Protein AF-C5S353-F1 (afdb_monomer_lite)

InterPro domains:
  IPR011009 Protein kinase-like domain superfamily [SSF56112] (107-180)

Organism: NCBI:txid637911

pLDDT: mean 94.41, std 3.21, range [73.94, 98.31]

Radius of gyration: 19.61 Å; chains: 1; bounding box: 46×43×56 Å

Secondary structure (DSSP, 8-state):
-EEEEEE-TTS-EEEEE-----EEHHHHHHH----HHHHHHHHHHHHHHHHHHHHTSPTT-HHHHHHHHHHHHIIIIIHHHHHHHHHHHHHT--TTSEEEETTEEEEEHHHHHHHHHHHHHHSPP-EEE--S---GGGEEEETTTTEEEE-----B-TT--B-SEEEHHHHHHHHHHHHTT-HHHHHTT--EEEEETTTEEEEE----HHHHHHHHHHHHS--BTTB-GGGGS--

Sequence (235 aa):
QLIQTGTTKQGNPFYETEYLPFLPLNEIFVHGKNPVGFWESILGLISVYLSESRKYIPKNNIELLKKIDIDSFDLYSSKTYERLENYAKQQGINLDIPVKYAGIQLPSLRQIAKECVEKALSLPIIPAVGHGDLCFSNIMYDSRSHGIKVIDPRGLTVNQELTIYGNQTYDLAKLCHSFIGLYDFIIADSFSLEKSENLGVKLIFNIDSRLAEIQQIFMSKQLLPEMNNMEILAP

Structure (mmCIF, N/CA/C/O backbone):
data_AF-C5S353-F1
#
_entry.id   AF-C5S353-F1
#
loop_
_atom_site.group_PDB
_atom_site.id
_atom_site.type_symbol
_atom_site.label_atom_id
_atom_site.label_alt_id
_atom_site.label_comp_id
_atom_site.label_asym_id
_atom_site.label_entity_id
_atom_site.label_seq_id
_atom_site.pdbx_PDB_ins_code
_atom_site.Cartn_x
_atom_site.Cartn_y
_atom_site.Cartn_z
_atom_site.occupancy
_atom_site.B_iso_or_equiv
_atom_site.auth_seq_id
_atom_site.auth_comp_id
_atom_site.auth_asym_id
_atom_site.auth_atom_id
_atom_site.pdbx_PDB_model_num
ATOM 1 N N . GLN A 1 1 ? -1.310 -1.718 -23.244 1.00 82.25 1 GLN A N 1
ATOM 2 C CA . GLN A 1 1 ? -0.301 -1.404 -24.272 1.00 82.25 1 GLN A CA 1
ATOM 3 C C . GLN A 1 1 ? -0.394 0.077 -24.579 1.00 82.25 1 GLN A C 1
ATOM 5 O O . GLN A 1 1 ? -1.510 0.574 -24.673 1.00 82.25 1 GLN A O 1
ATOM 10 N N . LEU A 1 2 ? 0.740 0.772 -24.687 1.00 89.38 2 LEU A N 1
ATOM 11 C CA . LEU A 1 2 ? 0.783 2.163 -25.139 1.00 89.38 2 LEU A CA 1
ATOM 12 C C . LEU A 1 2 ? 0.421 2.212 -26.630 1.00 89.38 2 LEU A C 1
ATOM 14 O O . LEU A 1 2 ? 1.051 1.517 -27.424 1.00 89.38 2 LEU A O 1
ATOM 18 N N . ILE A 1 3 ? -0.606 2.980 -26.982 1.00 94.75 3 ILE A N 1
ATOM 19 C CA . ILE A 1 3 ? -1.103 3.135 -28.355 1.00 94.75 3 ILE A CA 1
ATOM 20 C C . ILE A 1 3 ? -0.443 4.347 -29.003 1.00 94.75 3 ILE A C 1
ATOM 22 O O . ILE A 1 3 ? 0.144 4.231 -30.075 1.00 94.75 3 ILE A O 1
ATOM 26 N N . GLN A 1 4 ? -0.519 5.503 -28.342 1.00 95.75 4 GLN A N 1
ATOM 27 C CA . GLN A 1 4 ? 0.108 6.731 -28.819 1.00 95.75 4 GLN A CA 1
ATOM 28 C C . GLN A 1 4 ? 0.469 7.672 -27.674 1.00 95.75 4 GLN A C 1
ATOM 30 O O . GLN A 1 4 ? -0.058 7.566 -26.569 1.00 95.75 4 GLN A O 1
ATOM 35 N N . THR A 1 5 ? 1.383 8.595 -27.953 1.00 95.88 5 THR A N 1
ATOM 36 C CA . THR A 1 5 ? 1.751 9.718 -27.088 1.00 95.88 5 THR A CA 1
ATOM 37 C C . THR A 1 5 ? 1.933 10.962 -27.943 1.00 95.88 5 THR A C 1
ATOM 39 O O . THR A 1 5 ? 2.199 10.868 -29.143 1.00 95.88 5 THR A O 1
ATOM 42 N N . GLY A 1 6 ? 1.801 12.140 -27.345 1.00 96.19 6 GLY A N 1
ATOM 43 C CA . GLY A 1 6 ? 2.055 13.383 -28.059 1.00 96.19 6 GLY A CA 1
ATOM 44 C C . GLY A 1 6 ? 1.610 14.614 -27.293 1.00 96.19 6 GLY A C 1
ATOM 45 O O . GLY A 1 6 ? 1.504 14.604 -26.067 1.00 96.19 6 GLY A O 1
ATOM 46 N N . THR A 1 7 ? 1.325 15.671 -28.047 1.00 96.88 7 THR A N 1
ATOM 47 C CA . THR A 1 7 ? 0.865 16.956 -27.524 1.00 96.88 7 THR A CA 1
ATOM 48 C C . THR A 1 7 ? -0.429 17.357 -28.224 1.00 96.88 7 THR A C 1
ATOM 50 O O . THR A 1 7 ? -0.543 17.281 -29.447 1.00 96.88 7 THR A O 1
ATOM 53 N N . THR A 1 8 ? -1.427 17.776 -27.452 1.00 94.94 8 THR A N 1
ATOM 54 C CA . THR A 1 8 ? -2.693 18.301 -27.976 1.00 94.94 8 THR A CA 1
ATOM 55 C C . THR A 1 8 ? -2.476 19.621 -28.724 1.00 94.94 8 THR A C 1
ATOM 57 O O . THR A 1 8 ? -1.458 20.293 -28.559 1.00 94.94 8 THR A O 1
ATOM 60 N N . LYS A 1 9 ? -3.478 20.070 -29.494 1.00 93.50 9 LYS A N 1
ATOM 61 C CA . LYS A 1 9 ? -3.444 21.386 -30.170 1.00 93.50 9 LYS A CA 1
ATOM 62 C C . LYS A 1 9 ? -3.230 22.568 -29.210 1.00 93.50 9 LYS A C 1
ATOM 64 O O . LYS A 1 9 ? -2.813 23.631 -29.650 1.00 93.50 9 LYS A O 1
ATOM 69 N N . GLN A 1 10 ? -3.529 22.387 -27.924 1.00 94.62 10 GLN A N 1
ATOM 70 C CA . GLN A 1 10 ? -3.383 23.392 -26.866 1.00 94.62 10 GLN A CA 1
ATOM 71 C C . GLN A 1 10 ? -2.020 23.326 -26.157 1.00 94.62 10 GLN A C 1
ATOM 73 O O . GLN A 1 10 ? -1.795 24.082 -25.221 1.00 94.62 10 GLN A O 1
ATOM 78 N N . GLY A 1 11 ? -1.116 22.429 -26.567 1.00 95.31 11 GLY A N 1
ATOM 79 C CA . GLY A 1 11 ? 0.204 22.282 -25.948 1.00 95.31 11 GLY A CA 1
ATOM 80 C C . GLY A 1 11 ? 0.260 21.315 -24.759 1.00 95.31 11 GLY A C 1
ATOM 81 O O . GLY A 1 11 ? 1.339 21.109 -24.213 1.00 95.31 11 GLY A O 1
ATOM 82 N N . ASN A 1 12 ? -0.855 20.682 -24.371 1.00 96.19 12 ASN A N 1
ATOM 83 C CA . ASN A 1 12 ? -0.874 19.730 -23.251 1.00 96.19 12 ASN A CA 1
ATOM 84 C C . ASN A 1 12 ? -0.376 18.340 -23.683 1.00 96.19 12 ASN A C 1
ATOM 86 O O . ASN A 1 12 ? -0.837 17.866 -24.727 1.00 96.19 12 ASN A O 1
ATOM 90 N N . PRO A 1 13 ? 0.497 17.668 -22.910 1.00 95.69 13 PRO A N 1
ATOM 91 C CA . PRO A 1 13 ? 0.929 16.304 -23.205 1.00 95.69 13 PRO A CA 1
ATOM 92 C C . PRO A 1 13 ? -0.225 15.303 -23.041 1.00 95.69 13 PRO A C 1
ATOM 94 O O . PRO A 1 13 ? -1.103 15.494 -22.200 1.00 95.69 13 PRO A O 1
ATOM 97 N N . PHE A 1 14 ? -0.218 14.226 -23.827 1.00 95.38 14 PHE A N 1
ATOM 98 C CA . PHE A 1 14 ? -1.169 13.121 -23.702 1.00 95.38 14 PHE A CA 1
ATOM 99 C C . PHE A 1 14 ? -0.520 11.773 -24.024 1.00 95.38 14 PHE A C 1
ATOM 101 O O . PHE A 1 14 ? 0.509 11.691 -24.702 1.00 95.38 14 PHE A O 1
ATOM 108 N N . TYR A 1 15 ? -1.167 10.710 -23.562 1.00 94.50 15 TYR A N 1
ATOM 109 C CA . TYR A 1 15 ? -0.915 9.348 -23.998 1.00 94.50 15 TYR A CA 1
ATOM 110 C C . TYR A 1 15 ? -2.226 8.568 -24.059 1.00 94.50 15 TYR A C 1
ATOM 112 O O . TYR A 1 15 ? -3.203 8.926 -23.405 1.00 94.50 15 TYR A O 1
ATOM 120 N N . GLU A 1 16 ? -2.239 7.502 -24.844 1.00 94.81 16 GLU A N 1
ATOM 121 C CA . GLU A 1 16 ? -3.368 6.593 -24.983 1.00 94.81 16 GLU A CA 1
ATOM 122 C C . GLU A 1 16 ? -2.907 5.161 -24.792 1.00 94.81 16 GLU A C 1
ATOM 124 O O . GLU A 1 16 ? -1.818 4.768 -25.222 1.00 94.81 16 GLU A O 1
ATOM 129 N N . THR A 1 17 ? -3.757 4.366 -24.162 1.00 93.19 17 THR A N 1
ATOM 130 C CA . THR A 1 17 ? -3.503 2.959 -23.884 1.00 93.19 17 THR A CA 1
ATOM 131 C C . THR A 1 17 ? -4.665 2.101 -24.356 1.00 93.19 17 THR A C 1
ATOM 133 O O . THR A 1 17 ? -5.761 2.589 -24.628 1.00 93.19 17 THR A O 1
ATOM 136 N N . GLU A 1 18 ? -4.413 0.799 -24.478 1.00 92.62 18 GLU A N 1
ATOM 137 C CA . GLU A 1 18 ? -5.483 -0.178 -24.677 1.00 92.62 18 GLU A CA 1
ATOM 138 C C . GLU A 1 18 ? -6.570 -0.013 -23.603 1.00 92.62 18 GLU A C 1
ATOM 140 O O . GLU A 1 18 ? -6.273 0.157 -22.419 1.00 92.62 18 GLU A O 1
ATOM 145 N N . TYR A 1 19 ? -7.831 -0.110 -24.016 1.00 91.88 19 TYR A N 1
ATOM 146 C CA . TYR A 1 19 ? -8.933 -0.179 -23.072 1.00 91.88 19 TYR A CA 1
ATOM 147 C C . TYR A 1 19 ? -8.961 -1.559 -22.407 1.00 91.88 19 TYR A C 1
ATOM 149 O O . TYR A 1 19 ? -8.967 -2.586 -23.087 1.00 91.88 19 TYR A O 1
ATOM 157 N N . LEU A 1 20 ? -8.996 -1.575 -21.075 1.00 90.81 20 LEU A N 1
ATOM 158 C CA . LEU A 1 20 ? -9.062 -2.789 -20.267 1.00 90.81 20 LEU A CA 1
ATOM 159 C C . LEU A 1 20 ? -10.461 -2.916 -19.648 1.00 90.81 20 LEU A C 1
ATOM 161 O O . LEU A 1 20 ? -10.731 -2.257 -18.645 1.00 90.81 20 LEU A O 1
ATOM 165 N N . PRO A 1 21 ? -11.359 -3.761 -20.192 1.00 92.62 21 PRO A N 1
ATOM 166 C CA . PRO A 1 21 ? -12.697 -3.984 -19.636 1.00 92.62 21 PRO A CA 1
ATOM 167 C C . PRO A 1 21 ? -12.657 -4.934 -18.424 1.00 92.62 21 PRO A C 1
ATOM 169 O O . PRO A 1 21 ? -13.432 -5.887 -18.340 1.00 92.62 21 PRO A O 1
ATOM 172 N N . PHE A 1 22 ? -11.702 -4.733 -17.518 1.00 95.25 22 PHE A N 1
ATOM 173 C CA . PHE A 1 22 ? -11.491 -5.564 -16.334 1.00 95.25 22 PHE A CA 1
ATOM 174 C C . PHE A 1 22 ? -11.944 -4.813 -15.085 1.00 95.25 22 PHE A C 1
ATOM 176 O O . PHE A 1 22 ? -11.854 -3.589 -15.025 1.00 95.25 22 PHE A O 1
ATOM 183 N N . LEU A 1 23 ? -12.424 -5.543 -14.080 1.00 95.69 23 LEU A N 1
ATOM 184 C CA . LEU A 1 23 ? -12.768 -4.930 -12.802 1.00 95.69 23 LEU A CA 1
ATOM 185 C C . LEU A 1 23 ? -11.501 -4.771 -11.952 1.00 95.69 23 LEU A C 1
ATOM 187 O O . LEU A 1 23 ? -10.706 -5.717 -11.874 1.00 95.69 23 LEU A O 1
ATOM 191 N N . PRO A 1 24 ? -11.299 -3.607 -11.316 1.00 97.44 24 PRO A N 1
ATOM 192 C CA . PRO A 1 24 ? -10.244 -3.448 -10.333 1.00 97.44 24 PRO A CA 1
ATOM 193 C C . PRO A 1 24 ? -10.570 -4.242 -9.061 1.00 97.44 24 PRO A C 1
ATOM 195 O O . PRO A 1 24 ? -11.732 -4.533 -8.754 1.00 97.44 24 PRO A O 1
ATOM 198 N N . LEU A 1 25 ? -9.533 -4.635 -8.321 1.00 98.19 25 LEU A N 1
ATOM 199 C CA . LEU A 1 25 ? -9.683 -5.484 -7.143 1.00 98.19 25 LEU A CA 1
ATOM 200 C C . LEU A 1 25 ? -10.485 -4.802 -6.034 1.00 98.19 25 LEU A C 1
ATOM 202 O O . LEU A 1 25 ? -11.084 -5.516 -5.239 1.00 98.19 25 LEU A O 1
ATOM 206 N N . ASN A 1 26 ? -10.545 -3.467 -5.980 1.00 97.44 26 ASN A N 1
ATOM 207 C CA . ASN A 1 26 ? -11.283 -2.749 -4.935 1.00 97.44 26 ASN A CA 1
ATOM 208 C C . ASN A 1 26 ? -12.789 -3.000 -5.084 1.00 97.44 26 ASN A C 1
ATOM 210 O O . ASN A 1 26 ? -13.453 -3.336 -4.108 1.00 97.44 26 ASN A O 1
ATOM 214 N N . GLU A 1 27 ? -13.303 -2.962 -6.317 1.00 96.94 27 GLU A N 1
ATOM 215 C CA . GLU A 1 27 ? -14.704 -3.268 -6.626 1.00 96.94 27 GLU A CA 1
ATOM 216 C C . GLU A 1 27 ? -15.034 -4.727 -6.290 1.00 96.94 27 GLU A C 1
ATOM 218 O O . GLU A 1 27 ? -16.053 -5.030 -5.669 1.00 96.94 27 GLU A O 1
ATOM 223 N N . ILE A 1 28 ? -14.132 -5.647 -6.650 1.00 96.81 28 ILE A N 1
ATOM 224 C CA . ILE A 1 28 ? -14.283 -7.078 -6.354 1.00 96.81 28 ILE A CA 1
ATOM 225 C C . ILE A 1 28 ? -14.222 -7.325 -4.836 1.00 96.81 28 ILE A C 1
ATOM 227 O O . ILE A 1 28 ? -14.960 -8.163 -4.320 1.00 96.81 28 ILE A O 1
ATOM 231 N N . PHE A 1 29 ? -13.372 -6.608 -4.100 1.00 96.50 29 PHE A N 1
ATOM 232 C CA . PHE A 1 29 ? -13.198 -6.792 -2.660 1.00 96.50 29 PHE A CA 1
ATOM 233 C C . PHE A 1 29 ? -14.376 -6.262 -1.849 1.00 96.50 29 PHE A C 1
ATOM 235 O O . PHE A 1 29 ? -14.869 -6.969 -0.968 1.00 96.50 29 PHE A O 1
ATOM 242 N N . VAL A 1 30 ? -14.842 -5.052 -2.166 1.00 95.56 30 VAL A N 1
ATOM 243 C CA . VAL A 1 30 ? -15.912 -4.375 -1.423 1.00 95.56 30 VAL A CA 1
ATOM 244 C C . VAL A 1 30 ? -17.284 -4.942 -1.785 1.00 95.56 30 VAL A C 1
ATOM 246 O O . VAL A 1 30 ? -18.090 -5.230 -0.900 1.00 95.56 30 VAL A O 1
ATOM 249 N N . HIS A 1 31 ? -17.564 -5.127 -3.079 1.00 94.81 31 HIS A N 1
ATOM 250 C CA . HIS A 1 31 ? -18.904 -5.488 -3.558 1.00 94.81 31 HIS A CA 1
ATOM 251 C C . HIS A 1 31 ? -19.042 -6.965 -3.939 1.00 94.81 31 HIS A C 1
ATOM 253 O O . HIS A 1 31 ? -20.156 -7.488 -4.043 1.00 94.81 31 HIS A O 1
ATOM 259 N N . GLY A 1 32 ? -17.925 -7.664 -4.137 1.00 92.94 32 GLY A N 1
ATOM 260 C CA . GLY A 1 32 ? -17.918 -9.085 -4.448 1.00 92.94 32 GLY A CA 1
ATOM 261 C C . GLY A 1 32 ? -18.103 -9.978 -3.220 1.00 92.94 32 GLY A C 1
ATOM 262 O O . GLY A 1 32 ? -17.802 -9.633 -2.077 1.00 92.94 32 GLY A O 1
ATOM 263 N N . LYS A 1 33 ? -18.565 -11.204 -3.476 1.00 94.00 33 LYS A N 1
ATOM 264 C CA . LYS A 1 33 ? -18.649 -12.293 -2.485 1.00 94.00 33 LYS A CA 1
ATOM 265 C C . LYS A 1 33 ? -17.737 -13.460 -2.857 1.00 94.00 33 LYS A C 1
ATOM 267 O O . LYS A 1 33 ? -18.044 -14.618 -2.587 1.00 94.00 33 LYS A O 1
ATOM 272 N N . ASN A 1 34 ? -16.626 -13.150 -3.529 1.00 95.94 34 ASN A N 1
ATOM 273 C CA . ASN A 1 34 ? -15.677 -14.143 -4.014 1.00 95.94 34 ASN A CA 1
ATOM 274 C C . ASN A 1 34 ? -15.111 -14.963 -2.842 1.00 95.94 34 ASN A C 1
ATOM 276 O O . ASN A 1 34 ? -14.755 -14.368 -1.817 1.00 95.94 34 ASN A O 1
ATOM 280 N N . PRO A 1 35 ? -15.030 -16.301 -2.982 1.00 96.75 35 PRO A N 1
ATOM 281 C CA . PRO A 1 35 ? -14.599 -17.193 -1.912 1.00 96.75 35 PRO A CA 1
ATOM 282 C C . PRO A 1 35 ? -13.128 -16.976 -1.558 1.00 96.75 35 PRO A C 1
ATOM 284 O O . PRO A 1 35 ? -12.356 -16.427 -2.338 1.00 96.75 35 PRO A O 1
ATOM 287 N N . VAL A 1 36 ? -12.716 -17.477 -0.400 1.00 97.31 36 VAL A N 1
ATOM 288 C CA . VAL A 1 36 ? -11.339 -17.353 0.094 1.00 97.31 36 VAL A CA 1
ATOM 289 C C . VAL A 1 36 ? -10.305 -17.875 -0.920 1.00 97.31 36 VAL A C 1
ATOM 291 O O . VAL A 1 36 ? -9.334 -17.183 -1.214 1.00 97.31 36 VAL A O 1
ATOM 294 N N . GLY A 1 37 ? -10.568 -19.015 -1.572 1.00 97.44 37 GLY A N 1
ATOM 295 C CA . GLY A 1 37 ? -9.676 -19.575 -2.601 1.00 97.44 37 GLY A CA 1
ATOM 296 C C . GLY A 1 37 ? -9.493 -18.697 -3.852 1.00 97.44 37 GLY A C 1
ATOM 297 O O . GLY A 1 37 ? -8.463 -18.767 -4.526 1.00 97.44 37 GLY A O 1
ATOM 298 N N . PHE A 1 38 ? -10.450 -17.808 -4.153 1.00 97.50 38 PHE A N 1
ATOM 299 C CA . PHE A 1 38 ? -10.248 -16.788 -5.188 1.00 97.50 38 PHE A CA 1
ATOM 300 C C . PHE A 1 38 ? -9.145 -15.814 -4.765 1.00 97.50 38 PHE A C 1
ATOM 302 O O . PHE A 1 38 ? -8.235 -15.538 -5.542 1.00 97.50 38 PHE A O 1
ATOM 309 N N . TRP A 1 39 ? -9.180 -15.344 -3.518 1.00 97.81 39 TRP A N 1
ATOM 310 C CA . TRP A 1 39 ? -8.182 -14.417 -2.987 1.00 97.81 39 TRP A CA 1
ATOM 311 C C . TRP A 1 39 ? -6.815 -15.069 -2.797 1.00 97.81 39 TRP A C 1
ATOM 313 O O . TRP A 1 39 ? -5.807 -14.416 -3.043 1.00 97.81 39 TRP A O 1
ATOM 323 N N . GLU A 1 40 ? -6.753 -16.363 -2.478 1.00 97.31 40 GLU A N 1
ATOM 324 C CA . GLU A 1 40 ? -5.495 -17.120 -2.531 1.00 97.31 40 GLU A CA 1
ATOM 325 C C . GLU A 1 40 ? -4.862 -17.086 -3.925 1.00 97.31 40 GLU A C 1
ATOM 327 O O . GLU A 1 40 ? -3.651 -16.896 -4.055 1.00 97.31 40 GLU A O 1
ATOM 332 N N . SER A 1 41 ? -5.686 -17.216 -4.967 1.00 97.50 41 SER A N 1
ATOM 333 C CA . SER A 1 41 ? -5.225 -17.146 -6.354 1.00 97.50 41 SER A CA 1
ATOM 334 C C . SER A 1 41 ? -4.740 -15.735 -6.711 1.00 97.50 41 SER A C 1
ATOM 336 O O . SER A 1 41 ? -3.659 -15.582 -7.277 1.00 97.50 41 SER A O 1
ATOM 338 N N . ILE A 1 42 ? -5.479 -14.693 -6.306 1.00 98.25 42 ILE A N 1
ATOM 339 C CA . ILE A 1 42 ? -5.061 -13.289 -6.470 1.00 98.25 42 ILE A CA 1
ATOM 340 C C . ILE A 1 42 ? -3.729 -13.016 -5.762 1.00 98.25 42 ILE A C 1
ATOM 342 O O . ILE A 1 42 ? -2.835 -12.409 -6.350 1.00 98.25 42 ILE A O 1
ATOM 346 N N . LEU A 1 43 ? -3.550 -13.507 -4.534 1.00 97.69 43 LEU A N 1
ATOM 347 C CA . LEU A 1 43 ? -2.285 -13.393 -3.805 1.00 97.69 43 LEU A CA 1
ATOM 348 C C . LEU A 1 43 ? -1.139 -14.112 -4.519 1.00 97.69 43 LEU A C 1
ATOM 350 O O . LEU A 1 43 ? -0.017 -13.608 -4.518 1.00 97.69 43 LEU A O 1
ATOM 354 N N . GLY A 1 44 ? -1.412 -15.247 -5.167 1.00 97.56 44 GLY A N 1
ATOM 355 C CA . GLY A 1 44 ? -0.456 -15.921 -6.043 1.00 97.56 44 GLY A CA 1
ATOM 356 C C . GLY A 1 44 ? -0.012 -15.034 -7.209 1.00 97.56 44 GLY A C 1
ATOM 357 O O . GLY A 1 44 ? 1.186 -14.876 -7.436 1.00 97.56 44 GLY A O 1
ATOM 358 N N . LEU A 1 45 ? -0.957 -14.389 -7.898 1.00 98.31 45 LEU A N 1
ATOM 359 C CA . LEU A 1 45 ? -0.661 -13.466 -9.002 1.00 98.31 45 LEU A CA 1
ATOM 360 C C . LEU A 1 45 ? 0.135 -12.237 -8.531 1.00 98.31 45 LEU A C 1
ATOM 362 O O . LEU A 1 45 ? 1.110 -11.850 -9.175 1.00 98.31 45 LEU A O 1
ATOM 366 N N . ILE A 1 46 ? -0.226 -11.666 -7.379 1.00 98.25 46 ILE A N 1
ATOM 367 C CA . ILE A 1 46 ? 0.511 -10.558 -6.753 1.00 98.25 46 ILE A CA 1
ATOM 368 C C . ILE A 1 46 ? 1.930 -10.999 -6.367 1.00 98.25 46 ILE A C 1
ATOM 370 O O . ILE A 1 46 ? 2.889 -10.275 -6.620 1.00 98.25 46 ILE A O 1
ATOM 374 N N . SER A 1 47 ? 2.093 -12.197 -5.798 1.00 97.31 47 SER A N 1
ATOM 375 C CA . SER A 1 47 ? 3.406 -12.751 -5.445 1.00 97.31 47 SER A CA 1
ATOM 376 C C . SER A 1 47 ? 4.307 -12.903 -6.674 1.00 97.31 47 SER A C 1
ATOM 378 O O . SER A 1 47 ? 5.476 -12.509 -6.633 1.00 97.31 47 SER A O 1
ATOM 380 N N . VAL A 1 48 ? 3.756 -13.400 -7.788 1.00 97.31 48 VA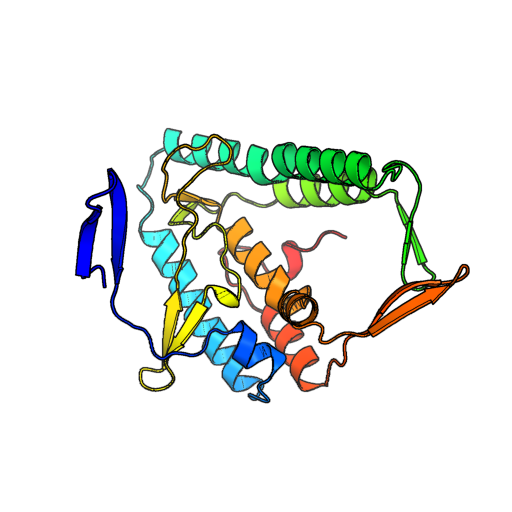L A N 1
ATOM 381 C CA . VAL A 1 48 ? 4.473 -13.484 -9.068 1.00 97.31 48 VAL A CA 1
ATOM 382 C C . VAL A 1 48 ? 4.880 -12.092 -9.546 1.00 97.31 48 VAL A C 1
ATOM 384 O O . VAL A 1 48 ? 6.058 -11.891 -9.823 1.00 97.31 48 VAL A O 1
ATOM 387 N N . TYR A 1 49 ? 3.961 -11.119 -9.564 1.00 97.81 49 TYR A N 1
ATOM 388 C CA . TYR A 1 49 ? 4.269 -9.733 -9.938 1.00 97.81 49 TYR A CA 1
ATOM 389 C C . TYR A 1 49 ? 5.424 -9.156 -9.105 1.00 97.81 49 TYR A C 1
ATOM 391 O O . TYR A 1 49 ? 6.417 -8.692 -9.663 1.00 97.81 49 TYR A O 1
ATOM 399 N N . LEU A 1 50 ? 5.347 -9.259 -7.774 1.00 97.38 50 LEU A N 1
ATOM 400 C CA . LEU A 1 50 ? 6.390 -8.754 -6.880 1.00 97.38 50 LEU A CA 1
ATOM 401 C C . LEU A 1 50 ? 7.737 -9.455 -7.125 1.00 97.38 50 LEU A C 1
ATOM 403 O O . LEU A 1 50 ? 8.787 -8.810 -7.099 1.00 97.38 50 LEU A O 1
ATOM 407 N N . SER A 1 51 ? 7.722 -10.763 -7.386 1.00 96.62 51 SER A N 1
ATOM 408 C CA . SER A 1 51 ? 8.926 -11.538 -7.687 1.00 96.62 51 SER A CA 1
ATOM 409 C C . SER A 1 51 ? 9.561 -11.152 -9.020 1.00 96.62 51 SER A C 1
ATOM 411 O O . SER A 1 51 ? 10.773 -10.937 -9.070 1.00 96.62 51 SER A O 1
ATOM 413 N N . GLU A 1 52 ? 8.765 -10.993 -10.080 1.00 96.88 52 GLU A N 1
ATOM 414 C CA . GLU A 1 52 ? 9.254 -10.514 -11.374 1.00 96.88 52 GLU A CA 1
ATOM 415 C C . GLU A 1 52 ? 9.836 -9.100 -11.260 1.00 96.88 52 GLU A C 1
ATOM 417 O O . GLU A 1 52 ? 10.954 -8.873 -11.717 1.00 96.88 52 GLU A O 1
ATOM 422 N N . SER A 1 53 ? 9.171 -8.174 -10.559 1.00 96.12 53 SER A N 1
ATOM 423 C CA . SER A 1 53 ? 9.666 -6.802 -10.362 1.00 96.12 53 SER A CA 1
ATOM 424 C C . SER A 1 53 ? 11.051 -6.727 -9.710 1.00 96.12 53 SER A C 1
ATOM 426 O O . SER A 1 53 ? 11.837 -5.831 -10.028 1.00 96.12 53 SER A O 1
ATOM 428 N N . ARG A 1 54 ? 11.394 -7.672 -8.825 1.00 95.31 54 ARG A N 1
ATOM 429 C CA . ARG A 1 54 ? 12.728 -7.743 -8.198 1.00 95.31 54 ARG A CA 1
ATOM 430 C C . ARG A 1 54 ? 13.820 -8.197 -9.169 1.00 95.31 54 ARG A C 1
ATOM 432 O O . ARG A 1 54 ? 14.975 -7.811 -9.010 1.00 95.31 54 ARG A O 1
ATOM 439 N N . LYS A 1 55 ? 13.486 -8.998 -10.187 1.00 94.88 55 LYS A N 1
ATOM 440 C CA . LYS A 1 55 ? 14.469 -9.522 -11.156 1.00 94.88 55 LYS A CA 1
ATOM 441 C C . LYS A 1 55 ? 15.054 -8.437 -12.059 1.00 94.88 55 LYS A C 1
ATOM 443 O O . LYS A 1 55 ? 16.166 -8.606 -12.553 1.00 94.88 55 LYS A O 1
ATOM 448 N N . TYR A 1 56 ? 14.328 -7.339 -12.258 1.00 92.19 56 TYR A N 1
ATOM 449 C CA . TYR A 1 56 ? 14.703 -6.252 -13.166 1.00 92.19 56 TYR A CA 1
ATOM 450 C C . TYR A 1 56 ? 15.465 -5.104 -12.484 1.00 92.19 56 TYR A C 1
ATOM 452 O O . TYR A 1 56 ? 15.526 -3.997 -13.013 1.00 92.19 56 TYR A O 1
ATOM 460 N N . ILE A 1 57 ? 16.091 -5.365 -11.334 1.00 91.56 57 ILE A N 1
ATOM 461 C CA . ILE A 1 57 ? 17.020 -4.430 -10.689 1.00 91.56 57 ILE A CA 1
ATOM 462 C C . ILE A 1 57 ? 18.444 -4.612 -11.243 1.00 91.56 57 ILE A C 1
ATOM 464 O O . ILE A 1 57 ? 18.936 -5.745 -11.309 1.00 91.56 57 ILE A O 1
ATOM 468 N N . PRO A 1 58 ? 19.157 -3.521 -11.591 1.00 87.81 58 PRO A N 1
ATOM 469 C CA . PRO A 1 58 ? 20.572 -3.584 -11.937 1.00 87.81 58 PRO A CA 1
ATOM 470 C C . PRO A 1 58 ? 21.403 -4.198 -10.803 1.00 87.81 58 PRO A C 1
ATOM 472 O O . PRO A 1 58 ? 21.469 -3.662 -9.695 1.00 87.81 58 PRO A O 1
ATOM 475 N N . LYS A 1 59 ? 22.072 -5.322 -11.081 1.00 81.06 59 LYS A N 1
ATOM 476 C CA . LYS A 1 59 ? 22.955 -5.979 -10.107 1.00 81.06 59 LYS A CA 1
ATOM 477 C C . LYS A 1 59 ? 24.150 -5.078 -9.775 1.00 81.06 59 LYS A C 1
ATOM 479 O O . LYS A 1 59 ? 24.720 -4.455 -10.666 1.00 81.06 59 LYS A O 1
ATOM 484 N N . ASN A 1 60 ? 24.560 -5.069 -8.506 1.00 83.31 60 ASN A N 1
ATOM 485 C CA . ASN A 1 60 ? 25.759 -4.383 -8.001 1.00 83.31 60 ASN A CA 1
ATOM 486 C C . ASN A 1 60 ? 25.791 -2.852 -8.195 1.00 83.31 60 ASN A C 1
ATOM 488 O O . ASN A 1 60 ? 26.864 -2.251 -8.138 1.00 83.31 60 ASN A O 1
ATOM 492 N N . ASN A 1 61 ? 24.642 -2.198 -8.384 1.00 91.06 61 ASN A N 1
ATOM 493 C CA . ASN A 1 61 ? 24.577 -0.738 -8.447 1.00 91.06 61 ASN A CA 1
ATOM 494 C C . ASN A 1 61 ? 24.418 -0.134 -7.040 1.00 91.06 61 ASN A C 1
ATOM 496 O O . ASN A 1 61 ? 23.310 0.122 -6.576 1.00 91.06 61 ASN A O 1
ATOM 500 N N . ILE A 1 62 ? 25.543 0.081 -6.354 1.00 91.56 62 ILE A N 1
ATOM 501 C CA . ILE A 1 62 ? 25.577 0.598 -4.974 1.00 91.56 62 ILE A CA 1
ATOM 502 C C . ILE A 1 62 ? 24.940 1.992 -4.868 1.00 91.56 62 ILE A C 1
ATOM 504 O O . ILE A 1 62 ? 24.284 2.291 -3.872 1.00 91.56 62 ILE A O 1
ATOM 508 N N . GLU A 1 63 ? 25.121 2.846 -5.875 1.00 93.81 63 GLU A N 1
ATOM 509 C CA . GLU A 1 63 ? 24.555 4.198 -5.886 1.00 93.81 63 GLU A CA 1
ATOM 510 C C . GLU A 1 63 ? 23.026 4.164 -5.956 1.00 93.81 63 GLU A C 1
ATOM 512 O O . GLU A 1 63 ? 22.361 4.839 -5.173 1.00 93.81 63 GLU A O 1
ATOM 517 N N . LEU A 1 64 ? 22.466 3.302 -6.812 1.00 92.94 64 LEU A N 1
ATOM 518 C CA . LEU A 1 64 ? 21.022 3.086 -6.890 1.00 92.94 64 LEU A CA 1
ATOM 519 C C . LEU A 1 64 ? 20.450 2.587 -5.558 1.00 92.94 64 LEU A C 1
ATOM 521 O O . LEU A 1 64 ? 19.410 3.072 -5.125 1.00 92.94 64 LEU A O 1
ATOM 525 N N . LEU A 1 65 ? 21.125 1.645 -4.895 1.00 93.12 65 LEU A N 1
ATOM 526 C CA . LEU A 1 65 ? 20.674 1.124 -3.601 1.00 93.12 65 LEU A CA 1
ATOM 527 C C . LEU A 1 65 ? 20.637 2.215 -2.527 1.00 93.12 65 LEU A C 1
ATOM 529 O O . LEU A 1 65 ? 19.649 2.325 -1.807 1.00 93.12 65 LEU A O 1
ATOM 533 N N . LYS A 1 66 ? 21.676 3.058 -2.462 1.00 94.25 66 LYS A N 1
ATOM 534 C CA . LYS A 1 66 ? 21.701 4.222 -1.563 1.00 94.25 66 LYS A CA 1
ATOM 535 C C . LYS A 1 66 ? 20.586 5.210 -1.887 1.00 94.25 66 LYS A C 1
ATOM 537 O O . LYS A 1 66 ? 19.973 5.753 -0.978 1.00 94.25 66 LYS A O 1
ATOM 542 N N . LYS A 1 67 ? 20.314 5.434 -3.173 1.00 94.56 67 LYS A N 1
ATOM 543 C CA . LYS A 1 67 ? 19.233 6.318 -3.606 1.00 94.56 67 LYS A CA 1
ATOM 544 C C . LYS A 1 67 ? 17.861 5.793 -3.178 1.00 94.56 67 LYS A C 1
ATOM 546 O O . LYS A 1 67 ? 17.095 6.549 -2.600 1.00 94.56 67 LYS A O 1
ATOM 551 N N . ILE A 1 68 ? 17.589 4.500 -3.373 1.00 94.81 68 ILE A N 1
ATOM 552 C CA . ILE A 1 68 ? 16.341 3.859 -2.922 1.00 94.81 68 ILE A CA 1
ATOM 553 C C . ILE A 1 68 ? 16.167 3.990 -1.405 1.00 94.81 68 ILE A C 1
ATOM 555 O O . ILE A 1 68 ? 15.053 4.221 -0.942 1.00 94.81 68 ILE A O 1
ATOM 559 N N . ASP A 1 69 ? 17.245 3.838 -0.637 1.00 94.44 69 ASP A N 1
ATOM 560 C CA . ASP A 1 69 ? 17.224 3.989 0.821 1.00 94.44 69 ASP A CA 1
ATOM 561 C C . ASP A 1 69 ? 16.861 5.427 1.240 1.00 94.44 69 ASP A C 1
ATOM 563 O O . ASP A 1 69 ? 15.913 5.634 1.998 1.00 94.44 69 ASP A O 1
ATOM 567 N N . ILE A 1 70 ? 17.519 6.431 0.648 1.00 94.75 70 ILE A N 1
ATOM 568 C CA . ILE A 1 70 ? 17.215 7.857 0.872 1.00 94.75 70 ILE A CA 1
ATOM 569 C C . ILE A 1 70 ? 15.768 8.185 0.471 1.00 94.75 70 ILE A C 1
ATOM 571 O O . ILE A 1 70 ? 15.027 8.777 1.254 1.00 94.75 70 ILE A O 1
ATOM 575 N N . ASP A 1 71 ? 15.338 7.750 -0.716 1.00 94.62 71 ASP A N 1
ATOM 576 C CA . ASP A 1 71 ? 13.975 7.970 -1.209 1.00 94.62 71 ASP A CA 1
ATOM 577 C C . ASP A 1 71 ? 12.929 7.303 -0.298 1.00 94.62 71 ASP A C 1
ATOM 579 O O . ASP A 1 71 ? 11.841 7.850 -0.088 1.00 94.62 71 ASP A O 1
ATOM 583 N N . SER A 1 72 ? 13.251 6.133 0.268 1.00 94.31 72 SER A N 1
ATOM 584 C CA . SER A 1 72 ? 12.401 5.440 1.245 1.00 94.31 72 SER A CA 1
ATOM 585 C C . SER A 1 72 ? 12.304 6.232 2.543 1.00 94.31 72 SER A C 1
ATOM 587 O O . SER A 1 72 ? 11.202 6.418 3.058 1.00 94.31 72 SER A O 1
ATOM 589 N N . PHE A 1 73 ? 13.426 6.754 3.046 1.00 95.38 73 PHE A N 1
ATOM 590 C CA . PHE A 1 73 ? 13.438 7.602 4.233 1.00 95.38 73 PHE A CA 1
ATOM 591 C C . PHE A 1 73 ? 12.556 8.842 4.054 1.00 95.38 73 PHE A C 1
ATOM 593 O O . PHE A 1 73 ? 11.690 9.108 4.892 1.00 95.38 73 PHE A O 1
ATOM 600 N N . ASP A 1 74 ? 12.714 9.561 2.942 1.00 94.06 74 ASP A N 1
ATOM 601 C CA . ASP A 1 74 ? 11.917 10.755 2.650 1.00 94.06 74 ASP A CA 1
ATOM 602 C C . ASP A 1 74 ? 10.426 10.435 2.513 1.00 94.06 74 ASP A C 1
ATOM 604 O O . ASP A 1 74 ? 9.562 11.192 2.971 1.00 94.06 74 ASP A O 1
ATOM 608 N N . LEU A 1 75 ? 10.103 9.293 1.903 1.00 93.56 75 LEU A N 1
ATOM 609 C CA . LEU A 1 75 ? 8.727 8.849 1.730 1.00 93.56 75 LEU A CA 1
ATOM 610 C C . LEU A 1 75 ? 8.070 8.457 3.054 1.00 93.56 75 LEU A C 1
ATOM 612 O O . LEU A 1 75 ? 6.901 8.790 3.261 1.00 93.56 75 LEU A O 1
ATOM 616 N N . TYR A 1 76 ? 8.787 7.737 3.917 1.00 94.62 76 TYR A N 1
ATOM 617 C CA . TYR A 1 76 ? 8.237 7.211 5.165 1.00 94.62 76 TYR A CA 1
ATOM 618 C C . TYR A 1 76 ? 8.195 8.290 6.240 1.00 94.62 76 TYR A C 1
ATOM 620 O O . TYR A 1 76 ? 7.176 8.431 6.905 1.00 94.62 76 TYR A O 1
ATOM 628 N N . SER A 1 77 ? 9.262 9.076 6.377 1.00 95.44 77 SER A N 1
ATOM 629 C CA . SER A 1 77 ? 9.433 10.056 7.448 1.00 95.44 77 SER A CA 1
ATOM 630 C C . SER A 1 77 ? 9.014 11.458 7.007 1.00 95.44 77 SER A C 1
ATOM 632 O O . SER A 1 77 ? 7.942 11.934 7.396 1.00 95.44 77 SER A O 1
ATOM 634 N N . SER A 1 78 ? 9.822 12.104 6.157 1.00 94.00 78 SER A N 1
ATOM 635 C CA . SER A 1 78 ? 9.682 13.520 5.787 1.00 94.00 78 SER A CA 1
ATOM 636 C C . SER A 1 78 ? 8.264 13.840 5.301 1.00 94.00 78 SER A C 1
ATOM 638 O O . SER A 1 78 ? 7.591 14.722 5.841 1.00 94.00 78 SER A O 1
ATOM 640 N N . LYS A 1 79 ? 7.757 13.046 4.350 1.00 94.19 79 LYS A N 1
ATOM 641 C CA . LYS A 1 79 ? 6.425 13.238 3.762 1.00 94.19 79 LYS A CA 1
ATOM 642 C C . LYS A 1 79 ? 5.280 12.956 4.738 1.00 94.19 79 LYS A C 1
ATOM 644 O O . LYS A 1 79 ? 4.224 13.583 4.638 1.00 94.19 79 LYS A O 1
ATOM 649 N N . THR A 1 80 ? 5.450 12.011 5.661 1.00 95.38 80 THR A N 1
ATOM 650 C CA . THR A 1 80 ? 4.424 11.684 6.664 1.00 95.38 80 THR A CA 1
ATOM 651 C C . THR A 1 80 ? 4.241 12.838 7.638 1.00 95.38 80 THR A C 1
ATOM 653 O O . THR A 1 80 ? 3.110 13.284 7.839 1.00 95.38 80 THR A O 1
ATOM 656 N N . TYR A 1 81 ? 5.335 13.376 8.182 1.00 96.44 81 TYR A N 1
ATOM 657 C CA . TYR A 1 81 ? 5.261 14.516 9.095 1.00 96.44 81 TYR A CA 1
ATOM 658 C C . TYR A 1 81 ? 4.744 15.773 8.400 1.00 96.44 81 TYR A C 1
ATOM 660 O O . TYR A 1 81 ? 3.878 16.447 8.949 1.00 96.44 81 TYR A O 1
ATOM 668 N N . GLU A 1 82 ? 5.188 16.051 7.172 1.00 96.06 82 GLU A N 1
ATOM 669 C CA . GLU A 1 82 ? 4.672 17.176 6.386 1.00 96.06 82 GLU A CA 1
ATOM 670 C C . GLU A 1 82 ? 3.144 17.093 6.213 1.00 96.06 82 GLU A C 1
ATOM 672 O O . GLU A 1 82 ? 2.422 18.053 6.487 1.00 96.06 82 GLU A O 1
ATOM 677 N N . ARG A 1 83 ? 2.627 15.924 5.808 1.00 95.50 83 ARG A N 1
ATOM 678 C CA . ARG A 1 83 ? 1.183 15.696 5.634 1.00 95.50 83 ARG A CA 1
ATOM 679 C C . ARG A 1 83 ? 0.414 15.842 6.938 1.00 95.50 83 ARG A C 1
ATOM 681 O O . ARG A 1 83 ? -0.656 16.448 6.938 1.00 95.50 83 ARG A O 1
ATOM 688 N N . LEU A 1 84 ? 0.949 15.297 8.027 1.00 95.94 84 LEU A N 1
ATOM 689 C CA . LEU A 1 84 ? 0.309 15.352 9.334 1.00 95.94 84 LEU A CA 1
ATOM 690 C C . LEU A 1 84 ? 0.232 16.792 9.860 1.00 95.94 84 LEU A C 1
ATOM 692 O O . LEU A 1 84 ? -0.828 17.217 10.313 1.00 95.94 84 LEU A O 1
ATOM 696 N N . GLU A 1 85 ? 1.313 17.565 9.731 1.00 96.62 85 GLU A N 1
ATOM 697 C CA . GLU A 1 85 ? 1.356 18.985 10.105 1.00 96.62 85 GLU A CA 1
ATOM 698 C C . GLU A 1 85 ? 0.414 19.836 9.246 1.00 96.62 85 GLU A C 1
ATOM 700 O O . GLU A 1 85 ? -0.306 20.695 9.758 1.00 96.62 85 GLU A O 1
ATOM 705 N N . ASN A 1 86 ? 0.370 19.585 7.936 1.00 96.94 86 ASN A N 1
ATOM 706 C CA . ASN A 1 86 ? -0.547 20.282 7.037 1.00 96.94 86 ASN A CA 1
ATOM 707 C C . ASN A 1 86 ? -2.009 19.989 7.393 1.00 96.94 86 ASN A C 1
ATOM 709 O O . ASN A 1 86 ? -2.817 20.915 7.478 1.00 96.94 86 ASN A O 1
ATOM 713 N N . TYR A 1 87 ? -2.342 18.725 7.663 1.00 95.62 87 TYR A N 1
ATOM 714 C CA . TYR A 1 87 ? -3.678 18.330 8.104 1.00 95.62 87 TYR A CA 1
ATOM 715 C C . TYR A 1 87 ? -4.051 18.973 9.447 1.00 95.62 87 TYR A C 1
ATOM 717 O O . TYR A 1 87 ? -5.135 19.543 9.581 1.00 95.62 87 TYR A O 1
ATOM 725 N N . ALA A 1 88 ? -3.138 18.957 10.423 1.00 96.25 88 ALA A N 1
ATOM 726 C CA . ALA A 1 88 ? -3.339 19.574 11.731 1.00 96.25 88 ALA A CA 1
ATOM 727 C C . ALA A 1 88 ? -3.645 21.071 11.628 1.00 96.25 88 ALA A C 1
ATOM 729 O O . ALA A 1 88 ? -4.600 21.549 12.238 1.00 96.25 88 ALA A O 1
ATOM 730 N N . LYS A 1 89 ? -2.885 21.799 10.799 1.00 96.38 89 LYS A N 1
ATOM 731 C CA . LYS A 1 89 ? -3.110 23.227 10.533 1.00 96.38 89 LYS A CA 1
ATOM 732 C C . LYS A 1 89 ? -4.459 23.488 9.869 1.00 96.38 89 LYS A C 1
ATOM 734 O O . LYS A 1 89 ? -5.146 24.424 10.259 1.00 96.38 89 LYS A O 1
ATOM 739 N N . GLN A 1 90 ? -4.845 22.669 8.888 1.00 96.81 90 GLN A N 1
ATOM 740 C CA . GLN A 1 90 ? -6.119 22.820 8.175 1.00 96.81 90 GLN A CA 1
ATOM 741 C C . GLN A 1 90 ? -7.333 22.558 9.072 1.00 96.81 90 GLN A C 1
ATOM 743 O O . GLN A 1 90 ? -8.339 23.247 8.947 1.00 96.81 90 GLN A O 1
ATOM 748 N N . GLN A 1 91 ? -7.241 21.572 9.966 1.00 95.44 91 GLN A N 1
ATOM 749 C CA . GLN A 1 91 ? -8.348 21.164 10.836 1.00 95.44 91 GLN A CA 1
ATOM 750 C C . GLN A 1 91 ? -8.313 21.816 12.227 1.00 95.44 91 GLN A C 1
ATOM 752 O O . GLN A 1 91 ? -9.233 21.618 13.017 1.00 95.44 91 GLN A O 1
ATOM 757 N N . GLY A 1 92 ? -7.257 22.568 12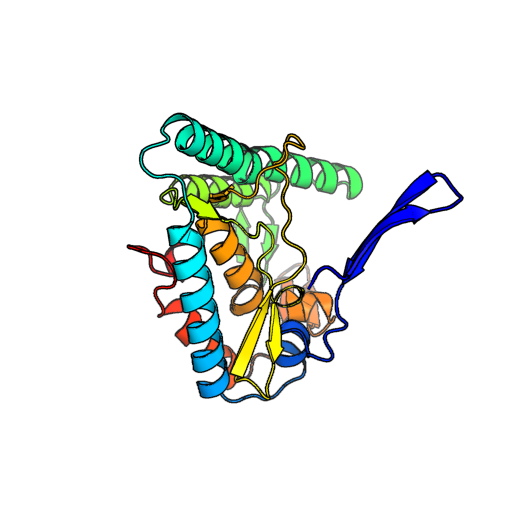.557 1.00 94.25 92 GLY A N 1
ATOM 758 C CA . GLY A 1 92 ? -7.064 23.151 13.888 1.00 94.25 92 GLY A CA 1
ATOM 759 C C . GLY A 1 92 ? -6.858 22.105 14.992 1.00 94.25 92 GLY A C 1
ATOM 760 O O . GLY A 1 92 ? -7.278 22.318 16.127 1.00 94.25 92 GLY A O 1
ATOM 761 N N . ILE A 1 93 ? -6.249 20.961 14.667 1.00 93.19 93 ILE A N 1
ATOM 762 C CA . ILE A 1 93 ? -6.031 19.848 15.604 1.00 93.19 93 ILE A CA 1
ATOM 763 C C . ILE A 1 93 ? -4.644 19.969 16.239 1.00 93.19 93 ILE A C 1
ATOM 765 O O . ILE A 1 93 ? -3.660 20.236 15.556 1.00 93.19 93 ILE A O 1
ATOM 769 N N . ASN A 1 94 ? -4.547 19.711 17.544 1.00 95.00 94 ASN A N 1
ATOM 770 C CA . ASN A 1 94 ? -3.263 19.580 18.227 1.00 95.00 94 ASN A CA 1
ATOM 771 C C . ASN A 1 94 ? -2.775 18.121 18.168 1.00 95.00 94 ASN A C 1
ATOM 773 O O . ASN A 1 94 ? -3.402 17.226 18.734 1.00 95.00 94 ASN A O 1
ATOM 777 N N . LEU A 1 95 ? -1.648 17.899 17.488 1.00 95.81 95 LEU A N 1
ATOM 778 C CA . LEU A 1 95 ? -1.059 16.576 17.250 1.00 95.81 95 LEU A CA 1
ATO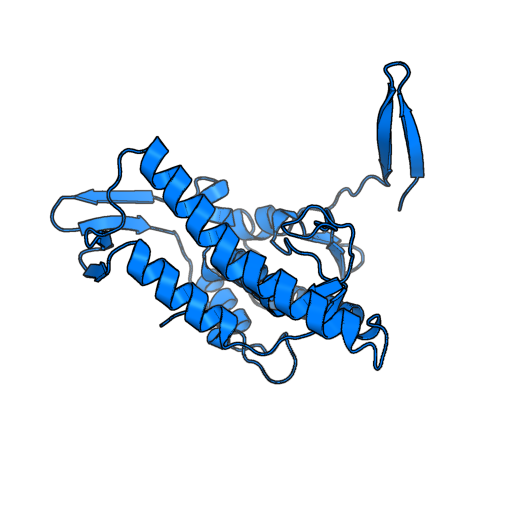M 779 C C . LEU A 1 95 ? -0.437 15.926 18.485 1.00 95.81 95 LEU A C 1
ATOM 781 O O . LEU A 1 95 ? -0.151 14.730 18.445 1.00 95.81 95 LEU A O 1
ATOM 785 N N . ASP A 1 96 ? -0.218 16.698 19.547 1.00 96.50 96 ASP A N 1
ATOM 786 C CA . ASP A 1 96 ? 0.461 16.270 20.768 1.00 96.50 96 ASP A CA 1
ATOM 787 C C . ASP A 1 96 ? -0.523 15.852 21.873 1.00 96.50 96 ASP A C 1
ATOM 789 O O . ASP A 1 96 ? -0.113 15.368 22.927 1.00 96.50 96 ASP A O 1
ATOM 793 N N . ILE A 1 97 ? -1.831 15.970 21.619 1.00 95.06 97 ILE A N 1
ATOM 794 C CA . ILE A 1 97 ? -2.876 15.519 22.540 1.00 95.06 97 ILE A CA 1
ATOM 795 C C . ILE A 1 97 ? -3.188 14.032 22.285 1.00 95.06 97 ILE A C 1
ATOM 797 O O . ILE A 1 97 ? -3.425 13.649 21.136 1.00 95.06 97 ILE A O 1
ATOM 801 N N . PRO A 1 98 ? -3.219 13.187 23.335 1.00 94.56 98 PRO A N 1
ATOM 802 C CA . PRO A 1 98 ? -3.678 11.804 23.244 1.00 94.56 98 PRO A CA 1
ATOM 803 C C . PRO A 1 98 ? -5.078 11.680 22.633 1.00 94.56 98 PRO A C 1
ATOM 805 O O . PRO A 1 98 ? -5.998 12.410 23.009 1.00 94.56 98 PRO A O 1
ATOM 808 N N . VAL A 1 99 ? -5.266 10.719 21.729 1.00 92.81 99 VAL A N 1
ATOM 809 C CA . VAL A 1 99 ? -6.567 10.471 21.087 1.00 92.81 99 VAL A CA 1
ATOM 810 C C . VAL A 1 99 ? -7.275 9.280 21.720 1.00 92.81 99 VAL A C 1
ATOM 812 O O . VAL A 1 99 ? -6.649 8.427 22.340 1.00 92.81 99 VAL A O 1
ATOM 815 N N . LYS A 1 100 ? -8.597 9.204 21.569 1.00 94.12 100 LYS A N 1
ATOM 816 C CA . LYS A 1 100 ? -9.382 8.056 22.027 1.00 94.12 100 LYS A CA 1
ATOM 817 C C . LYS A 1 100 ? -10.042 7.364 20.837 1.00 94.12 100 LYS A C 1
ATOM 819 O O . LYS A 1 100 ? -10.738 8.020 20.059 1.00 94.12 100 LYS A O 1
ATOM 824 N N . TYR A 1 101 ? -9.842 6.055 20.717 1.00 94.38 101 TYR A N 1
ATOM 825 C CA . TYR A 1 101 ? -10.429 5.228 19.666 1.00 94.38 101 TYR A CA 1
ATOM 826 C C . TYR A 1 101 ? -11.074 3.983 20.270 1.00 94.38 101 TYR A C 1
ATOM 828 O O . TYR A 1 101 ? -10.442 3.273 21.046 1.00 94.38 101 TYR A O 1
ATOM 836 N N . ALA A 1 102 ? -12.336 3.718 19.929 1.00 93.94 102 ALA A N 1
ATOM 837 C CA . ALA A 1 102 ? -13.105 2.575 20.426 1.00 93.94 102 ALA A CA 1
ATOM 838 C C . ALA A 1 102 ? -13.059 2.400 21.964 1.00 93.94 102 ALA A C 1
ATOM 840 O O . ALA A 1 102 ? -13.056 1.283 22.473 1.00 93.94 102 ALA A O 1
ATOM 841 N N . GLY A 1 103 ? -13.020 3.509 22.710 1.00 93.62 103 GLY A N 1
ATOM 842 C CA . GLY A 1 103 ? -12.926 3.524 24.175 1.00 93.62 103 GLY A CA 1
ATOM 843 C C . GLY A 1 103 ? -11.510 3.368 24.739 1.00 93.62 103 GLY A C 1
ATOM 844 O O . GLY A 1 103 ? -11.321 3.536 25.941 1.00 93.62 103 GLY A O 1
ATOM 845 N N . ILE A 1 104 ? -10.512 3.107 23.894 1.00 94.69 104 ILE A N 1
ATOM 846 C CA . ILE A 1 104 ? -9.109 2.960 24.282 1.00 94.69 104 ILE A CA 1
ATOM 847 C C . ILE A 1 104 ? -8.410 4.312 24.153 1.00 94.69 104 ILE A C 1
ATOM 849 O O . ILE A 1 104 ? -8.503 4.986 23.123 1.00 94.69 104 ILE A O 1
ATOM 853 N N . GLN A 1 105 ? -7.707 4.711 25.212 1.00 94.88 105 GLN A N 1
ATOM 854 C CA . GLN A 1 105 ? -6.828 5.872 25.173 1.00 94.88 105 GLN A CA 1
ATOM 855 C C . GLN A 1 105 ? -5.552 5.498 24.417 1.00 94.88 105 GLN A C 1
ATOM 857 O O . GLN A 1 105 ? -4.805 4.625 24.850 1.00 94.88 105 GLN A O 1
ATOM 862 N N . LEU A 1 106 ? -5.319 6.164 23.295 1.00 94.75 106 LEU A N 1
ATOM 863 C CA . LEU A 1 106 ? -4.128 6.009 22.474 1.00 94.75 106 LEU A CA 1
ATOM 864 C C . LEU A 1 106 ? -3.151 7.167 22.723 1.00 94.75 106 LEU A C 1
ATOM 866 O O . LEU A 1 106 ? -3.554 8.219 23.243 1.00 94.75 106 LEU A O 1
ATOM 870 N N . PRO A 1 107 ? -1.876 7.001 22.329 1.00 95.81 107 PRO A N 1
ATOM 871 C CA . PRO A 1 107 ? -0.925 8.100 22.268 1.00 95.81 107 PRO A CA 1
ATOM 872 C C . PRO A 1 107 ? -1.391 9.230 21.340 1.00 95.81 107 PRO A C 1
ATOM 874 O O . PRO A 1 107 ? -2.415 9.153 20.659 1.00 95.81 107 PRO A O 1
ATOM 877 N N . SER A 1 108 ? -0.628 10.318 21.324 1.00 96.44 108 SER A N 1
ATOM 878 C CA . SER A 1 108 ? -0.883 11.426 20.410 1.00 96.44 108 SER A CA 1
ATOM 879 C C . SER A 1 108 ? -0.636 11.018 18.952 1.00 96.44 108 SER A C 1
ATOM 881 O O . SER A 1 108 ? 0.123 10.086 18.677 1.00 96.44 108 SER A O 1
ATOM 883 N N . LEU A 1 109 ? -1.239 11.732 17.996 1.00 95.75 109 LEU A N 1
ATOM 884 C CA . LEU A 1 109 ? -1.026 11.456 16.568 1.00 95.75 109 LEU A CA 1
ATOM 885 C C . LEU A 1 109 ? 0.454 11.569 16.178 1.00 95.75 109 LEU A C 1
ATOM 887 O O . LEU A 1 109 ? 0.923 10.804 15.338 1.00 95.75 109 LEU A O 1
ATOM 891 N N . ARG A 1 110 ? 1.203 12.482 16.814 1.00 96.12 110 ARG A N 1
ATOM 892 C CA . ARG A 1 110 ? 2.650 12.609 16.603 1.00 96.12 110 ARG A CA 1
ATOM 893 C C . ARG A 1 110 ? 3.409 11.370 17.075 1.00 96.12 110 ARG A C 1
ATOM 895 O O . ARG A 1 110 ? 4.310 10.918 16.374 1.00 96.12 110 ARG A O 1
ATOM 902 N N . GLN A 1 111 ? 3.040 10.819 18.231 1.00 96.56 111 GLN A N 1
ATOM 903 C CA . GLN A 1 111 ? 3.673 9.616 18.765 1.00 96.56 111 GLN A CA 1
ATOM 904 C C . GLN A 1 111 ? 3.342 8.382 17.913 1.00 96.56 111 GLN A C 1
ATOM 906 O O . GLN A 1 111 ? 4.250 7.635 17.566 1.00 96.56 111 GLN A O 1
ATOM 911 N N . ILE A 1 112 ? 2.084 8.229 17.485 1.00 95.94 112 ILE A N 1
ATOM 912 C CA . ILE A 1 112 ? 1.672 7.153 16.567 1.00 95.94 112 ILE A CA 1
ATOM 913 C C . ILE A 1 112 ? 2.454 7.243 15.249 1.00 95.94 112 ILE A C 1
ATOM 915 O O . ILE A 1 112 ? 3.009 6.252 14.782 1.00 95.94 112 ILE A O 1
ATOM 919 N N . ALA A 1 113 ? 2.544 8.438 14.653 1.00 96.38 113 ALA A N 1
ATOM 920 C CA . ALA A 1 113 ? 3.313 8.636 13.426 1.00 96.38 113 ALA A CA 1
ATOM 921 C C . ALA A 1 113 ? 4.791 8.281 13.622 1.00 96.38 113 ALA A C 1
ATOM 923 O O . ALA A 1 113 ? 5.371 7.612 12.771 1.00 96.38 113 ALA A O 1
ATOM 924 N N . LYS A 1 114 ? 5.383 8.673 14.755 1.00 96.44 114 LYS A N 1
ATOM 925 C CA . LYS A 1 114 ? 6.765 8.338 15.095 1.00 96.44 114 LYS A CA 1
ATOM 926 C C . LYS A 1 114 ? 6.994 6.829 15.163 1.00 96.44 114 LYS A C 1
ATOM 928 O O . LYS A 1 114 ? 7.909 6.346 14.505 1.00 96.44 114 LYS A O 1
ATOM 933 N N . GLU A 1 115 ? 6.154 6.094 15.886 1.00 96.25 115 GLU A N 1
ATOM 934 C CA . GLU A 1 115 ? 6.263 4.633 16.016 1.00 96.25 115 GLU A CA 1
ATOM 935 C C . GLU A 1 115 ? 6.112 3.929 14.659 1.00 96.25 115 GLU A C 1
ATOM 937 O O . GLU A 1 115 ? 6.912 3.057 14.317 1.00 96.25 115 GLU A O 1
ATOM 942 N N . CYS A 1 116 ? 5.153 4.362 13.834 1.00 95.56 116 CYS A N 1
ATOM 943 C CA . CYS A 1 116 ? 4.984 3.850 12.473 1.00 95.56 116 CYS A CA 1
ATOM 944 C C . CYS A 1 116 ? 6.207 4.125 11.582 1.00 95.56 116 CYS A C 1
ATOM 946 O O . CYS A 1 116 ? 6.626 3.248 10.826 1.00 95.56 116 CYS A O 1
ATOM 948 N N . VAL A 1 117 ? 6.790 5.327 11.662 1.00 96.25 117 VAL A N 1
ATOM 949 C CA . VAL A 1 117 ? 7.986 5.703 10.891 1.00 96.25 117 VAL A CA 1
ATOM 950 C C . VAL A 1 117 ? 9.199 4.896 11.339 1.00 96.25 117 VAL A C 1
ATOM 952 O O . VAL A 1 117 ? 9.889 4.328 10.498 1.00 96.25 117 VAL A O 1
ATOM 955 N N . GLU A 1 118 ? 9.447 4.800 12.646 1.00 95.88 118 GLU A N 1
ATOM 956 C CA . GLU A 1 118 ? 10.548 4.005 13.203 1.00 95.88 118 GLU A CA 1
ATOM 957 C C . GLU A 1 118 ? 10.422 2.534 12.799 1.00 95.88 118 GLU A C 1
ATOM 959 O O . GLU A 1 118 ? 11.394 1.928 12.343 1.00 95.88 118 GLU A O 1
ATOM 964 N N . LYS A 1 119 ? 9.207 1.979 12.867 1.00 95.31 119 LYS A N 1
ATOM 965 C CA . LYS A 1 119 ? 8.931 0.621 12.404 1.00 95.31 119 LYS A CA 1
ATOM 966 C C . LYS A 1 119 ? 9.223 0.462 10.913 1.00 95.31 119 LYS A C 1
ATOM 968 O O . LYS A 1 119 ? 9.946 -0.462 10.552 1.00 95.31 119 LYS A O 1
ATOM 973 N N . ALA A 1 120 ? 8.720 1.353 10.060 1.00 94.88 120 ALA A N 1
ATOM 974 C CA . ALA A 1 120 ? 8.940 1.283 8.615 1.00 94.88 120 ALA A CA 1
ATOM 975 C C . ALA A 1 120 ? 10.428 1.388 8.237 1.00 94.88 120 ALA A C 1
ATOM 977 O O . ALA A 1 120 ? 10.886 0.657 7.362 1.00 94.88 120 ALA A O 1
ATOM 978 N N . LEU A 1 121 ? 11.188 2.251 8.920 1.00 95.00 121 LEU A N 1
ATOM 979 C CA . LEU A 1 121 ? 12.633 2.414 8.718 1.00 95.00 121 LEU A CA 1
ATOM 980 C C . LEU A 1 121 ? 13.458 1.237 9.258 1.00 95.00 121 LEU A C 1
ATOM 982 O O . LEU A 1 121 ? 14.579 1.028 8.808 1.00 95.00 121 LEU A O 1
ATOM 986 N N . SER A 1 122 ? 12.922 0.466 10.209 1.00 94.06 122 SER A N 1
ATOM 987 C CA . SER A 1 122 ? 13.576 -0.750 10.715 1.00 94.06 122 SER A CA 1
ATOM 988 C C . SER A 1 122 ? 13.474 -1.945 9.760 1.00 94.06 122 SER A C 1
ATOM 990 O O . SER A 1 122 ? 14.200 -2.925 9.925 1.00 94.06 122 SER A O 1
ATOM 992 N N . LEU A 1 123 ? 12.566 -1.886 8.778 1.00 93.75 123 LEU A N 1
ATOM 993 C CA . LEU A 1 123 ? 12.389 -2.949 7.795 1.00 93.75 123 LEU A CA 1
ATOM 994 C C . LEU A 1 123 ? 13.559 -2.972 6.800 1.00 93.75 123 LEU A C 1
ATOM 996 O O . LEU A 1 123 ? 14.083 -1.917 6.440 1.00 93.75 123 LEU A O 1
ATOM 1000 N N . PRO A 1 124 ? 13.947 -4.153 6.287 1.00 93.06 124 PRO A N 1
ATOM 1001 C CA . PRO A 1 124 ? 14.948 -4.244 5.237 1.00 93.06 124 PRO A CA 1
ATOM 1002 C C . PRO A 1 124 ? 14.518 -3.472 3.985 1.00 93.06 124 PRO A C 1
ATOM 1004 O O . PRO A 1 124 ? 13.348 -3.458 3.592 1.00 93.06 124 PRO A O 1
ATOM 1007 N N . ILE A 1 125 ? 15.498 -2.878 3.308 1.00 93.19 125 ILE A N 1
ATOM 1008 C CA . ILE A 1 125 ? 15.306 -2.363 1.955 1.00 93.19 125 ILE A CA 1
ATOM 1009 C C . ILE A 1 125 ? 15.267 -3.552 0.996 1.00 93.19 125 ILE A C 1
ATOM 1011 O O . ILE A 1 125 ? 16.226 -4.320 0.913 1.00 93.19 125 ILE A O 1
ATOM 1015 N N . ILE A 1 126 ? 14.171 -3.685 0.249 1.00 94.94 126 ILE A N 1
ATOM 1016 C CA . ILE A 1 126 ? 13.987 -4.712 -0.782 1.00 94.94 126 ILE A CA 1
ATOM 1017 C C . ILE A 1 126 ? 13.866 -3.996 -2.133 1.00 94.94 126 ILE A C 1
ATOM 1019 O O . ILE A 1 126 ? 12.765 -3.602 -2.523 1.00 94.94 126 ILE A O 1
ATOM 1023 N N . PRO A 1 127 ? 14.984 -3.777 -2.848 1.00 95.31 127 PRO A N 1
ATOM 1024 C CA . PRO A 1 127 ? 14.985 -3.068 -4.121 1.00 95.31 127 PRO A CA 1
ATOM 1025 C C . PRO A 1 127 ? 14.174 -3.822 -5.175 1.00 95.31 127 PRO A C 1
ATOM 1027 O O . PRO A 1 127 ? 14.362 -5.024 -5.377 1.00 95.31 127 PRO A O 1
ATOM 1030 N N . ALA A 1 128 ? 13.307 -3.109 -5.884 1.00 95.69 128 ALA A N 1
ATOM 1031 C CA . ALA A 1 128 ? 12.540 -3.639 -7.005 1.00 95.69 128 ALA A CA 1
ATOM 1032 C C . ALA A 1 128 ? 12.209 -2.528 -8.005 1.00 95.69 128 ALA A C 1
ATOM 1034 O O . ALA A 1 128 ? 12.335 -1.339 -7.698 1.00 95.69 128 ALA A O 1
ATOM 1035 N N . VAL A 1 129 ? 11.742 -2.912 -9.195 1.00 96.62 129 VAL A N 1
ATOM 1036 C CA . VAL A 1 129 ? 10.879 -2.011 -9.964 1.00 96.62 129 VAL A CA 1
ATOM 1037 C C . VAL A 1 129 ? 9.622 -1.777 -9.120 1.00 96.62 129 VAL A C 1
ATOM 1039 O O . VAL A 1 129 ? 8.822 -2.692 -8.926 1.00 96.62 129 VAL A O 1
ATOM 1042 N N . GLY A 1 130 ? 9.517 -0.592 -8.525 1.00 94.31 130 GLY A N 1
ATOM 1043 C CA . GLY A 1 130 ? 8.493 -0.261 -7.542 1.00 94.31 130 GLY A CA 1
ATOM 1044 C C . GLY A 1 130 ? 7.243 0.288 -8.213 1.00 94.31 130 GLY A C 1
ATOM 1045 O O . GLY A 1 130 ? 7.334 1.102 -9.132 1.00 94.31 130 GLY A O 1
ATOM 1046 N N . HIS A 1 131 ? 6.070 -0.114 -7.726 1.00 96.31 131 HIS A N 1
ATOM 1047 C CA . HIS A 1 131 ? 4.829 0.529 -8.150 1.00 96.31 131 HIS A CA 1
ATOM 1048 C C . HIS A 1 131 ? 4.677 1.904 -7.497 1.00 96.31 131 HIS A C 1
ATOM 1050 O O . HIS A 1 131 ? 4.322 2.886 -8.147 1.00 96.31 131 HIS A O 1
ATOM 1056 N N . GLY A 1 132 ? 4.928 1.975 -6.186 1.00 93.00 132 GLY A N 1
ATOM 1057 C CA . GLY A 1 132 ? 4.784 3.190 -5.385 1.00 93.00 132 GLY A CA 1
ATOM 1058 C C . GLY A 1 132 ? 3.337 3.546 -5.025 1.00 93.00 132 GLY A C 1
ATOM 1059 O O . GLY A 1 132 ? 3.121 4.563 -4.365 1.00 93.00 132 GLY A O 1
ATOM 1060 N N . ASP A 1 133 ? 2.362 2.731 -5.439 1.00 95.38 133 ASP A N 1
ATOM 1061 C CA . ASP A 1 133 ? 0.942 2.847 -5.064 1.00 95.38 133 ASP A CA 1
ATOM 1062 C C . ASP A 1 133 ? 0.158 1.553 -5.359 1.00 95.38 133 ASP A C 1
ATOM 1064 O O . ASP A 1 133 ? -0.868 1.568 -6.032 1.00 95.38 133 ASP A O 1
ATOM 1068 N N . LEU A 1 134 ? 0.697 0.401 -4.943 1.00 97.25 134 LEU A N 1
ATOM 1069 C CA . LEU A 1 134 ? 0.136 -0.923 -5.249 1.00 97.25 134 LEU A CA 1
ATOM 1070 C C . LEU A 1 134 ? -1.114 -1.239 -4.398 1.00 97.25 134 LEU A C 1
ATOM 1072 O O . LEU A 1 134 ? -1.125 -2.176 -3.604 1.00 97.25 134 LEU A O 1
ATOM 1076 N N . CYS A 1 135 ? -2.149 -0.412 -4.509 1.00 96.50 135 CYS A N 1
ATOM 1077 C CA . CYS A 1 135 ? -3.454 -0.605 -3.882 1.00 96.50 135 CYS A CA 1
ATOM 1078 C C . CYS A 1 135 ? -4.427 -1.306 -4.843 1.00 96.50 135 CYS A C 1
ATOM 1080 O O . CYS A 1 135 ? -4.176 -1.423 -6.043 1.00 96.50 135 CYS A O 1
ATOM 1082 N N . PHE A 1 136 ? -5.558 -1.782 -4.328 1.00 98.00 136 PHE A N 1
ATOM 1083 C CA . PHE A 1 136 ? -6.510 -2.568 -5.115 1.00 98.00 136 PHE A CA 1
ATOM 1084 C C . PHE A 1 136 ? -7.135 -1.828 -6.302 1.00 98.00 136 PHE A C 1
ATOM 1086 O O . PHE A 1 136 ? -7.410 -2.463 -7.321 1.00 98.00 136 PHE A O 1
ATOM 1093 N N . SER A 1 137 ? -7.312 -0.508 -6.216 1.00 96.88 137 SER A N 1
ATOM 1094 C CA . SER A 1 137 ? -7.797 0.300 -7.343 1.00 96.88 137 SER A CA 1
ATOM 1095 C C . SER A 1 137 ? -6.843 0.301 -8.540 1.00 96.88 137 SER A C 1
ATOM 1097 O O . SER A 1 137 ? -7.279 0.484 -9.673 1.00 96.88 137 SER A O 1
ATOM 1099 N N . ASN A 1 138 ? -5.557 0.032 -8.299 1.00 97.50 138 ASN A N 1
ATOM 1100 C CA . ASN A 1 138 ? -4.507 0.004 -9.314 1.00 97.50 138 ASN A CA 1
ATOM 1101 C C . ASN A 1 138 ? -4.204 -1.416 -9.821 1.00 97.50 138 ASN A C 1
ATOM 1103 O O . ASN A 1 138 ? -3.291 -1.614 -10.624 1.00 97.50 138 ASN A O 1
ATOM 1107 N N . ILE A 1 139 ? -4.972 -2.420 -9.383 1.00 98.19 139 ILE A N 1
ATOM 1108 C CA . ILE A 1 139 ? -4.823 -3.815 -9.801 1.00 98.19 139 ILE A CA 1
ATOM 1109 C C . ILE A 1 139 ? -6.134 -4.280 -10.430 1.00 98.19 139 ILE A C 1
ATOM 1111 O O . ILE A 1 139 ? -7.137 -4.456 -9.749 1.00 98.19 139 ILE A O 1
ATOM 1115 N N . MET A 1 140 ? -6.124 -4.526 -11.734 1.00 97.50 140 MET A N 1
ATOM 1116 C CA . MET A 1 140 ? -7.264 -5.042 -12.489 1.00 97.50 140 MET A CA 1
ATOM 1117 C C . MET A 1 140 ? -7.175 -6.558 -12.636 1.00 97.50 140 MET A C 1
ATOM 1119 O O . MET A 1 140 ? -6.104 -7.075 -12.950 1.00 97.50 140 MET A O 1
ATOM 1123 N N . TYR A 1 141 ? -8.286 -7.275 -12.462 1.00 97.81 141 TYR A N 1
ATOM 1124 C CA . TYR A 1 141 ? -8.329 -8.730 -12.622 1.00 97.81 141 TYR A CA 1
ATOM 1125 C C . TYR A 1 141 ? -8.985 -9.147 -13.944 1.00 97.81 141 TYR A C 1
ATOM 1127 O O . TYR A 1 141 ? -10.164 -8.880 -14.189 1.00 97.81 141 TYR A O 1
ATOM 1135 N N . ASP A 1 142 ? -8.227 -9.855 -14.780 1.00 95.62 142 ASP A N 1
ATOM 1136 C CA . ASP A 1 142 ? -8.725 -10.487 -15.998 1.00 95.62 142 ASP A CA 1
ATOM 1137 C C . ASP A 1 142 ? -9.176 -11.920 -15.695 1.00 95.62 142 ASP A C 1
ATOM 1139 O O . ASP A 1 142 ? -8.382 -12.863 -15.629 1.00 95.62 142 ASP A O 1
ATOM 1143 N N . SER A 1 143 ? -10.488 -12.086 -15.546 1.00 92.31 143 SER A N 1
ATOM 1144 C CA . SER A 1 143 ? -11.106 -13.388 -15.281 1.00 92.31 143 SER A CA 1
ATOM 1145 C C . SER A 1 143 ? -10.946 -14.402 -16.417 1.00 92.31 143 SER A C 1
ATOM 1147 O O . SER A 1 143 ? -11.050 -15.600 -16.159 1.00 92.31 143 SER A O 1
ATOM 1149 N N . ARG A 1 144 ? -10.688 -13.962 -17.658 1.00 91.81 144 ARG A N 1
ATOM 1150 C CA . ARG A 1 144 ? -10.566 -14.856 -18.822 1.00 91.81 144 ARG A CA 1
ATOM 1151 C C . ARG A 1 144 ? -9.180 -15.473 -18.917 1.00 91.81 144 ARG A C 1
ATOM 1153 O O . ARG A 1 144 ? -9.070 -16.652 -19.235 1.00 91.81 144 ARG A O 1
ATOM 1160 N N . SER A 1 145 ? -8.141 -14.674 -18.676 1.00 92.50 145 SER A N 1
ATOM 1161 C CA . SER A 1 145 ? -6.748 -15.138 -18.710 1.00 92.50 145 SER A CA 1
ATOM 1162 C C . SER A 1 145 ? -6.220 -15.591 -17.349 1.00 92.50 145 SER A C 1
ATOM 1164 O O . SER A 1 145 ? -5.129 -16.150 -17.288 1.00 92.50 145 SER A O 1
ATOM 1166 N N . HIS A 1 146 ? -6.995 -15.384 -16.278 1.00 93.81 146 HIS A N 1
ATOM 1167 C CA . HIS A 1 146 ? -6.567 -15.600 -14.898 1.00 93.81 146 HIS A CA 1
ATOM 1168 C C . HIS A 1 146 ? -5.281 -14.826 -14.575 1.00 93.81 146 HIS A C 1
ATOM 1170 O O . HIS A 1 146 ? -4.280 -15.375 -14.119 1.00 93.81 146 HIS A O 1
ATOM 1176 N N . GLY A 1 147 ? -5.313 -13.524 -14.854 1.00 96.62 147 GLY A N 1
ATOM 1177 C CA . GLY A 1 147 ? -4.176 -12.631 -14.681 1.00 96.62 147 GLY A CA 1
ATOM 1178 C C . GLY A 1 147 ? -4.562 -11.331 -13.993 1.00 96.62 147 GLY A C 1
ATOM 1179 O O . GLY A 1 147 ? -5.737 -10.972 -13.911 1.00 96.62 147 GLY A O 1
ATOM 1180 N N . ILE A 1 148 ? -3.552 -10.606 -13.518 1.00 97.69 148 ILE A N 1
ATOM 1181 C CA . ILE A 1 148 ? -3.709 -9.219 -13.082 1.00 97.69 148 ILE A CA 1
ATOM 1182 C C . ILE A 1 148 ? -3.027 -8.275 -14.070 1.00 97.69 148 ILE A C 1
ATOM 1184 O O . ILE A 1 148 ? -1.975 -8.594 -14.626 1.00 97.69 148 ILE A O 1
ATOM 1188 N N . LYS A 1 149 ? -3.615 -7.097 -14.268 1.00 96.06 149 LYS A N 1
ATOM 1189 C CA . LYS A 1 149 ? -2.972 -5.952 -14.915 1.00 96.06 149 LYS A CA 1
ATOM 1190 C C . LYS A 1 149 ? -2.833 -4.837 -13.892 1.00 96.06 149 LYS A C 1
ATOM 1192 O O . LYS A 1 149 ? -3.819 -4.426 -13.294 1.00 96.06 149 LYS A O 1
ATOM 1197 N N . VAL A 1 150 ? -1.607 -4.373 -13.698 1.00 96.19 150 VAL A N 1
ATOM 1198 C CA . VAL A 1 150 ? -1.281 -3.323 -12.735 1.00 96.19 150 VAL A CA 1
ATOM 1199 C C . VAL A 1 150 ? -1.080 -2.012 -13.495 1.00 96.19 150 VAL A C 1
ATOM 1201 O O . VAL A 1 150 ? -0.413 -2.006 -14.533 1.00 96.19 150 VAL A O 1
ATOM 1204 N N . ILE A 1 151 ? -1.703 -0.933 -13.025 1.00 94.81 151 ILE A N 1
ATOM 1205 C CA . ILE A 1 151 ? -1.763 0.365 -13.709 1.00 94.81 151 ILE A CA 1
ATOM 1206 C C . ILE A 1 151 ? -1.389 1.506 -12.765 1.00 94.81 151 ILE A C 1
ATOM 1208 O O . ILE A 1 151 ? -1.423 1.345 -11.557 1.00 94.81 151 ILE A O 1
ATOM 1212 N N . ASP A 1 152 ? -1.092 2.671 -13.336 1.00 92.94 152 ASP A N 1
ATOM 1213 C CA . ASP A 1 152 ? -0.768 3.895 -12.591 1.00 92.94 152 ASP A CA 1
ATOM 1214 C C . ASP A 1 152 ? 0.427 3.762 -11.614 1.00 92.94 152 ASP A C 1
ATOM 1216 O O . ASP A 1 152 ? 0.326 4.096 -10.429 1.00 92.94 152 ASP A O 1
ATOM 1220 N N . PRO A 1 153 ? 1.599 3.264 -12.077 1.00 93.31 153 PRO A N 1
ATOM 1221 C CA . PRO A 1 153 ? 2.799 3.304 -11.257 1.00 93.31 153 PRO A CA 1
ATOM 1222 C C . PRO A 1 153 ? 3.233 4.757 -11.059 1.00 93.31 153 PRO A C 1
ATOM 1224 O O . PRO A 1 153 ? 3.267 5.556 -11.996 1.00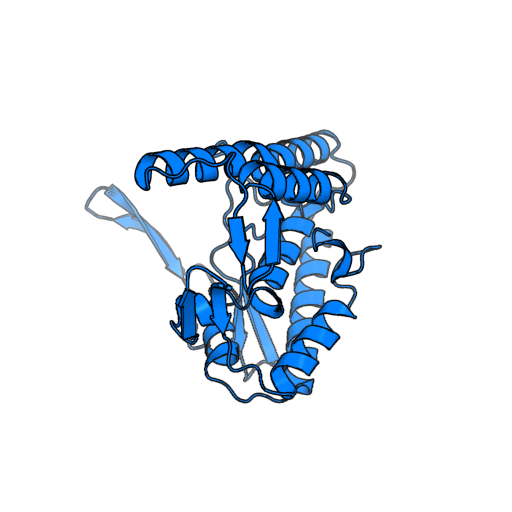 93.31 153 PRO A O 1
ATOM 1227 N N . ARG A 1 154 ? 3.651 5.093 -9.840 1.00 89.12 154 ARG A N 1
ATOM 1228 C CA . ARG A 1 154 ? 3.945 6.476 -9.459 1.00 89.12 154 ARG A CA 1
ATOM 1229 C C . ARG A 1 154 ? 5.120 7.083 -10.230 1.00 89.12 154 ARG A C 1
ATOM 1231 O O . ARG A 1 154 ? 5.095 8.272 -10.530 1.00 89.12 154 ARG A O 1
ATOM 1238 N N . GLY A 1 155 ? 6.167 6.293 -10.488 1.00 88.31 155 GLY A N 1
ATOM 1239 C CA . GLY A 1 155 ? 7.322 6.669 -11.322 1.00 88.31 155 GLY A CA 1
ATOM 1240 C C . GLY A 1 155 ? 8.164 7.865 -10.842 1.00 88.31 155 GLY A C 1
ATOM 1241 O O . GLY A 1 155 ? 9.075 8.289 -11.550 1.00 88.31 155 GLY A O 1
ATOM 1242 N N . LEU A 1 156 ? 7.861 8.434 -9.671 1.00 91.25 156 LEU A N 1
ATOM 1243 C CA . LEU A 1 156 ? 8.469 9.657 -9.151 1.00 91.25 156 LEU A CA 1
ATOM 1244 C C . LEU A 1 156 ? 8.801 9.527 -7.663 1.00 91.25 156 LEU A C 1
ATOM 1246 O O . LEU A 1 156 ? 7.971 9.070 -6.864 1.00 91.25 156 LEU A O 1
ATOM 1250 N N . THR A 1 157 ? 9.982 10.015 -7.283 1.00 90.56 157 THR A N 1
ATOM 1251 C CA . THR A 1 157 ? 10.392 10.152 -5.876 1.00 90.56 157 THR A CA 1
ATOM 1252 C C . THR A 1 157 ? 9.630 11.286 -5.177 1.00 90.56 157 THR A C 1
ATOM 1254 O O . THR A 1 157 ? 8.822 12.002 -5.778 1.00 90.56 157 THR A O 1
ATOM 1257 N N . VAL A 1 158 ? 9.857 11.470 -3.871 1.00 87.38 158 VAL A N 1
ATOM 1258 C CA . VAL A 1 158 ? 9.340 12.646 -3.141 1.00 87.38 158 VAL A CA 1
ATOM 1259 C C . VAL A 1 158 ? 9.876 13.950 -3.742 1.00 87.38 158 VAL A C 1
ATOM 1261 O O . VAL A 1 158 ? 9.136 14.926 -3.827 1.00 87.38 158 VAL A O 1
ATOM 1264 N N . ASN A 1 159 ? 11.103 13.917 -4.264 1.00 89.00 159 ASN A N 1
ATOM 1265 C CA . ASN A 1 159 ? 11.811 15.056 -4.844 1.00 89.00 159 ASN A CA 1
ATOM 1266 C C . ASN A 1 159 ? 11.511 15.271 -6.344 1.00 89.00 159 ASN A C 1
ATOM 1268 O O . ASN A 1 159 ? 12.229 16.003 -7.015 1.00 89.00 159 ASN A O 1
ATOM 1272 N N . G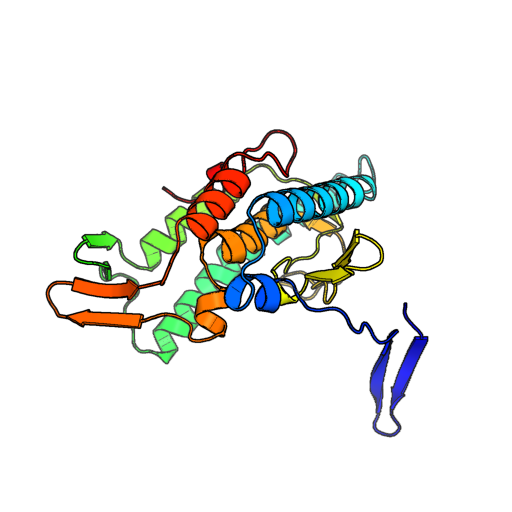LN A 1 160 ? 10.441 14.657 -6.874 1.00 91.44 160 GLN A N 1
ATOM 1273 C CA . GLN A 1 160 ? 10.013 14.735 -8.284 1.00 91.44 160 GLN A CA 1
ATOM 1274 C C . GLN A 1 160 ? 11.030 14.191 -9.299 1.00 91.44 160 GLN A C 1
ATOM 1276 O O . GLN A 1 160 ? 10.984 14.524 -10.483 1.00 91.44 160 GLN A O 1
ATOM 1281 N N . GLU A 1 161 ? 11.932 13.316 -8.862 1.00 93.12 161 GLU A N 1
ATOM 1282 C CA . GLU A 1 161 ? 12.878 12.671 -9.764 1.00 93.12 161 GLU A CA 1
ATOM 1283 C C . GLU A 1 161 ? 12.240 11.444 -10.413 1.00 93.12 161 GLU A C 1
ATOM 1285 O O . GLU A 1 161 ? 11.623 10.620 -9.734 1.00 93.12 161 GLU A O 1
ATOM 1290 N N . LEU A 1 162 ? 12.414 11.305 -11.730 1.00 93.62 162 LEU A N 1
ATOM 1291 C CA . LEU A 1 162 ? 11.925 10.150 -12.477 1.00 93.62 162 LEU A CA 1
ATOM 1292 C C . LEU A 1 162 ? 12.738 8.904 -12.120 1.00 93.62 162 LEU A C 1
ATOM 1294 O O . LEU A 1 162 ? 13.947 8.845 -12.347 1.00 93.62 162 LEU A O 1
ATOM 1298 N N . THR A 1 163 ? 12.060 7.887 -11.599 1.00 93.81 163 THR A N 1
ATOM 1299 C CA . THR A 1 163 ? 12.643 6.572 -11.335 1.00 93.81 163 THR A CA 1
ATOM 1300 C C . THR A 1 163 ? 11.560 5.505 -11.337 1.00 93.81 163 THR A C 1
ATOM 1302 O O . THR A 1 163 ? 10.445 5.721 -10.869 1.00 93.81 163 THR A O 1
ATOM 1305 N N . ILE A 1 164 ? 11.901 4.325 -11.844 1.00 94.81 164 ILE A N 1
ATOM 1306 C CA . ILE A 1 164 ? 11.050 3.132 -11.743 1.00 94.81 164 ILE A CA 1
ATOM 1307 C C . ILE A 1 164 ? 11.442 2.250 -10.555 1.00 94.81 164 ILE A C 1
ATOM 1309 O O . ILE A 1 164 ? 10.792 1.245 -10.292 1.00 94.81 164 ILE A O 1
ATOM 1313 N N . TYR A 1 165 ? 12.537 2.579 -9.872 1.00 96.19 165 TYR A N 1
ATOM 1314 C CA . TYR A 1 165 ? 13.083 1.772 -8.791 1.00 96.19 165 TYR A CA 1
ATOM 1315 C C . TYR A 1 165 ? 12.646 2.312 -7.437 1.00 96.19 165 TYR A C 1
ATOM 1317 O O . TYR A 1 165 ? 12.607 3.524 -7.230 1.00 96.19 165 TYR A O 1
ATOM 1325 N N . GLY A 1 166 ? 12.368 1.404 -6.509 1.00 95.31 166 GLY A N 1
ATOM 1326 C CA . GLY A 1 166 ? 11.980 1.748 -5.150 1.00 95.31 166 GLY A CA 1
ATOM 1327 C C . GLY A 1 166 ? 12.122 0.570 -4.197 1.00 95.31 166 GLY A C 1
ATOM 1328 O O . GLY A 1 166 ? 12.677 -0.476 -4.545 1.00 95.31 166 GLY A O 1
ATOM 1329 N N . ASN A 1 167 ? 11.612 0.759 -2.984 1.00 95.62 167 ASN A N 1
ATOM 1330 C CA . ASN A 1 167 ? 11.599 -0.259 -1.946 1.00 95.62 167 ASN A CA 1
ATOM 1331 C C . ASN A 1 167 ? 10.252 -0.987 -1.921 1.00 95.62 167 ASN A C 1
ATOM 1333 O O . ASN A 1 167 ? 9.200 -0.388 -1.697 1.00 95.62 167 ASN A O 1
ATOM 1337 N N . GLN A 1 168 ? 10.285 -2.298 -2.131 1.00 95.69 168 GLN A N 1
ATOM 1338 C CA . GLN A 1 168 ? 9.091 -3.118 -2.272 1.00 95.69 168 GLN A CA 1
ATOM 1339 C C . GLN A 1 168 ? 8.328 -3.329 -0.956 1.00 95.69 168 GLN A C 1
ATOM 1341 O O . GLN A 1 168 ? 7.158 -3.712 -0.987 1.00 95.69 168 GLN A O 1
ATOM 1346 N N . THR A 1 169 ? 8.932 -3.024 0.199 1.00 96.06 169 THR A N 1
ATOM 1347 C CA . THR A 1 169 ? 8.187 -2.977 1.469 1.00 96.06 169 THR A CA 1
ATOM 1348 C C . THR A 1 169 ? 7.082 -1.920 1.436 1.00 96.06 169 THR A C 1
ATOM 1350 O O . THR A 1 169 ? 6.027 -2.131 2.030 1.00 96.06 169 THR A O 1
ATOM 1353 N N . TYR A 1 170 ? 7.252 -0.838 0.664 1.00 95.56 170 TYR A N 1
ATOM 1354 C CA . TYR A 1 170 ? 6.199 0.156 0.458 1.00 95.56 170 TYR A CA 1
ATOM 1355 C C . TYR A 1 170 ? 5.027 -0.382 -0.370 1.00 95.56 170 TYR A C 1
ATOM 1357 O O . TYR A 1 170 ? 3.869 -0.127 -0.043 1.00 95.56 170 TYR A O 1
ATOM 1365 N N . ASP A 1 171 ? 5.311 -1.161 -1.418 1.00 96.81 171 ASP A N 1
ATOM 1366 C CA . ASP A 1 171 ? 4.270 -1.812 -2.220 1.00 96.81 171 ASP A CA 1
ATOM 1367 C C . ASP A 1 171 ? 3.480 -2.819 -1.371 1.00 96.81 171 ASP A C 1
ATOM 1369 O O . ASP A 1 171 ? 2.251 -2.857 -1.434 1.00 96.81 171 ASP A O 1
ATOM 1373 N N . LEU A 1 172 ? 4.157 -3.579 -0.502 1.00 96.94 172 LEU A N 1
ATOM 1374 C CA . LEU A 1 172 ? 3.475 -4.467 0.439 1.00 96.94 172 LEU A CA 1
ATOM 1375 C C . LEU A 1 172 ? 2.666 -3.685 1.491 1.00 96.94 172 LEU A C 1
ATOM 1377 O O . LEU A 1 172 ? 1.548 -4.084 1.805 1.00 96.94 172 LEU A O 1
ATOM 1381 N N . ALA A 1 173 ? 3.153 -2.538 1.974 1.00 95.69 173 ALA A N 1
ATOM 1382 C CA . ALA A 1 173 ? 2.382 -1.670 2.868 1.00 95.69 173 ALA A CA 1
ATOM 1383 C C . ALA A 1 173 ? 1.101 -1.134 2.198 1.00 95.69 173 ALA A C 1
ATOM 1385 O O . ALA A 1 173 ? 0.053 -1.042 2.841 1.00 95.69 173 ALA A O 1
ATOM 1386 N N . LYS A 1 174 ? 1.147 -0.839 0.893 1.00 96.38 174 LYS A N 1
ATOM 1387 C CA . LYS A 1 174 ? -0.032 -0.454 0.100 1.00 96.38 174 LYS A CA 1
ATOM 1388 C C . LYS A 1 174 ? -1.029 -1.597 -0.081 1.00 96.38 174 LYS A C 1
ATOM 1390 O O . LYS A 1 174 ? -2.230 -1.352 -0.017 1.00 96.38 174 LYS A O 1
ATOM 1395 N N . LEU A 1 175 ? -0.557 -2.836 -0.194 1.00 97.75 175 LEU A N 1
ATOM 1396 C CA . LEU A 1 175 ? -1.429 -4.012 -0.149 1.00 97.75 175 LEU A CA 1
ATOM 1397 C C . LEU A 1 175 ? -2.048 -4.209 1.243 1.00 97.75 175 LEU A C 1
ATOM 1399 O O . LEU A 1 175 ? -3.249 -4.460 1.335 1.00 97.75 175 LEU A O 1
ATOM 1403 N N . CYS A 1 176 ? -1.272 -4.045 2.325 1.00 96.56 176 CYS A N 1
ATOM 1404 C CA . CYS A 1 176 ? -1.787 -4.090 3.701 1.00 96.56 176 CYS A CA 1
ATOM 1405 C C . CYS A 1 176 ? -2.900 -3.058 3.920 1.00 96.56 176 CYS A C 1
ATOM 1407 O O . CYS A 1 176 ? -3.885 -3.348 4.594 1.00 96.56 176 CYS A O 1
ATOM 1409 N N . HIS A 1 177 ? -2.772 -1.867 3.336 1.00 93.81 177 HIS A N 1
ATOM 1410 C CA . HIS A 1 177 ? -3.787 -0.819 3.417 1.00 93.81 177 HIS A CA 1
ATOM 1411 C C . HIS A 1 177 ? -5.149 -1.267 2.854 1.00 93.81 177 HIS A C 1
ATOM 1413 O O . HIS A 1 177 ? -6.181 -0.986 3.464 1.00 93.81 177 HIS A O 1
ATOM 1419 N N . SER A 1 178 ? -5.146 -2.017 1.749 1.00 96.44 178 SER A N 1
ATOM 1420 C CA . SER A 1 178 ? -6.348 -2.618 1.161 1.00 96.44 178 SER A CA 1
ATOM 1421 C C . SER A 1 178 ? -6.841 -3.832 1.959 1.00 96.44 178 SER A C 1
ATOM 1423 O O . SER A 1 178 ? -7.955 -3.815 2.482 1.00 96.44 178 SER A O 1
ATOM 1425 N N . PHE A 1 179 ? -6.008 -4.868 2.118 1.00 96.75 179 PHE A N 1
ATOM 1426 C CA . PHE A 1 179 ? -6.410 -6.128 2.759 1.00 96.75 179 PHE A CA 1
ATOM 1427 C C . PHE A 1 179 ? -6.776 -5.957 4.240 1.00 96.75 179 PHE A C 1
ATOM 1429 O O . PHE A 1 179 ? -7.806 -6.458 4.688 1.00 96.75 179 PHE A O 1
ATOM 1436 N N . ILE A 1 180 ? -5.925 -5.274 5.008 1.00 95.94 180 ILE A N 1
ATOM 1437 C CA . ILE A 1 180 ? -6.021 -5.184 6.473 1.00 95.94 180 ILE A CA 1
ATOM 1438 C C . ILE A 1 180 ? -6.651 -3.867 6.905 1.00 95.94 180 ILE A C 1
ATOM 1440 O O . ILE A 1 180 ? -7.564 -3.863 7.725 1.00 95.94 180 ILE A O 1
ATOM 1444 N N . GLY A 1 181 ? -6.189 -2.756 6.329 1.00 94.44 181 GLY A N 1
ATOM 1445 C CA . GLY A 1 181 ? -6.698 -1.422 6.648 1.00 94.44 181 GLY A CA 1
ATOM 1446 C C . GLY A 1 181 ? -8.125 -1.169 6.161 1.00 94.44 181 GLY A C 1
ATOM 1447 O O . GLY A 1 181 ? -8.722 -0.174 6.565 1.00 94.44 181 GLY A O 1
ATOM 1448 N N . LEU A 1 182 ? -8.664 -2.052 5.307 1.00 96.31 182 LEU A N 1
ATOM 1449 C CA . LEU A 1 182 ? -9.985 -1.929 4.685 1.00 96.31 182 LEU A CA 1
ATOM 1450 C C . LEU A 1 182 ? -10.187 -0.564 4.018 1.00 96.31 182 LEU A C 1
ATOM 1452 O O . LEU A 1 182 ? -11.294 -0.030 3.980 1.00 96.31 182 LEU A O 1
ATOM 1456 N N . TYR A 1 183 ? -9.110 0.004 3.475 1.00 96.38 183 TYR A N 1
ATOM 1457 C CA . TYR A 1 183 ? -9.135 1.319 2.849 1.00 96.38 183 TYR A CA 1
ATOM 1458 C C . TYR A 1 183 ? -10.183 1.420 1.748 1.00 96.38 183 TYR A C 1
ATOM 1460 O O . TYR A 1 183 ? -10.919 2.401 1.680 1.00 96.38 183 TYR A O 1
ATOM 1468 N N . ASP A 1 184 ? -10.300 0.375 0.931 1.00 96.50 184 ASP A N 1
ATOM 1469 C CA . ASP A 1 184 ? -11.267 0.325 -0.160 1.00 96.50 184 ASP A CA 1
ATOM 1470 C C . ASP A 1 184 ? -12.717 0.399 0.355 1.00 96.50 184 ASP A C 1
ATOM 1472 O O . ASP A 1 184 ? -13.558 1.031 -0.278 1.00 96.50 184 ASP A O 1
ATOM 1476 N N . PHE A 1 185 ? -13.003 -0.143 1.548 1.00 96.69 185 PHE A N 1
ATOM 1477 C CA . PHE A 1 185 ? -14.310 0.014 2.199 1.00 96.69 185 PHE A CA 1
ATOM 1478 C C . PHE A 1 185 ? -14.542 1.448 2.679 1.00 96.69 185 PHE A C 1
ATOM 1480 O O . PHE A 1 185 ? -15.667 1.930 2.600 1.00 96.69 185 PHE A O 1
ATOM 1487 N N . ILE A 1 186 ? -13.504 2.138 3.160 1.00 95.94 186 ILE A N 1
ATOM 1488 C CA . ILE A 1 186 ? -13.606 3.549 3.566 1.00 95.94 186 ILE A CA 1
ATOM 1489 C C . ILE A 1 186 ? -13.912 4.426 2.348 1.00 95.94 186 ILE A C 1
ATOM 1491 O O . ILE A 1 186 ? -14.808 5.262 2.406 1.00 95.94 186 ILE A O 1
ATOM 1495 N N . ILE A 1 187 ? -13.201 4.218 1.236 1.00 96.06 187 ILE A N 1
ATOM 1496 C CA . ILE A 1 187 ? -13.411 4.978 -0.005 1.00 96.06 187 ILE A CA 1
ATOM 1497 C C . ILE A 1 187 ? -14.798 4.728 -0.600 1.00 96.06 187 ILE A C 1
ATOM 1499 O O . ILE A 1 187 ? -15.415 5.658 -1.115 1.00 96.06 187 ILE A O 1
ATOM 1503 N N . ALA A 1 188 ? -15.312 3.505 -0.486 1.00 95.38 188 ALA A N 1
ATOM 1504 C CA . ALA A 1 188 ? -16.660 3.152 -0.919 1.00 95.38 188 ALA A CA 1
ATOM 1505 C C . ALA A 1 188 ? -17.770 3.561 0.073 1.00 95.38 188 ALA A C 1
ATOM 1507 O O . ALA A 1 188 ? -18.919 3.173 -0.129 1.00 95.38 188 ALA A O 1
ATOM 1508 N N . ASP A 1 189 ? -17.442 4.282 1.155 1.00 95.62 189 ASP A N 1
ATOM 1509 C CA . ASP A 1 189 ? -18.369 4.644 2.244 1.00 95.62 189 ASP A CA 1
ATOM 1510 C C . ASP A 1 189 ? -19.094 3.422 2.857 1.00 95.62 189 ASP A C 1
ATOM 1512 O O . ASP A 1 189 ? -20.212 3.489 3.363 1.00 95.62 189 ASP A O 1
ATOM 1516 N N . SER A 1 190 ? -18.443 2.256 2.810 1.00 95.00 190 SER A N 1
ATOM 1517 C CA . SER A 1 190 ? -18.966 0.971 3.281 1.00 95.00 190 SER A CA 1
ATOM 1518 C C . SER A 1 190 ? -18.537 0.688 4.726 1.00 95.00 190 SER A C 1
ATOM 1520 O O . SER A 1 190 ? -17.995 -0.376 5.046 1.00 95.00 190 SER A O 1
ATOM 1522 N N . PHE A 1 191 ? -18.789 1.645 5.615 1.00 95.69 191 PHE A N 1
ATOM 1523 C CA . PHE A 1 191 ? -18.538 1.536 7.050 1.00 95.69 191 PHE A CA 1
ATOM 1524 C C . PHE A 1 191 ? -19.581 2.331 7.844 1.00 95.69 191 PHE A C 1
ATOM 1526 O O . PHE A 1 191 ? -20.375 3.090 7.301 1.00 95.69 191 PHE A O 1
ATOM 1533 N N . SER A 1 192 ? -19.602 2.149 9.158 1.00 96.00 192 SER A N 1
ATOM 1534 C CA . SER A 1 192 ? -20.373 2.990 10.076 1.00 96.00 192 SER A CA 1
ATOM 1535 C C . SER A 1 192 ? -19.446 3.656 11.083 1.00 96.00 192 SER A C 1
ATOM 1537 O O . SER A 1 192 ? -18.413 3.098 11.458 1.00 96.00 192 SER A O 1
ATOM 1539 N N . LEU A 1 193 ? -19.812 4.859 11.519 1.00 95.12 193 LEU A N 1
ATOM 1540 C CA . LEU A 1 193 ? -19.042 5.643 12.477 1.00 95.12 193 LEU A CA 1
ATOM 1541 C C . LEU A 1 193 ? -19.831 5.795 13.776 1.00 95.12 193 LEU A C 1
ATOM 1543 O O . LEU A 1 193 ? -20.914 6.376 13.788 1.00 95.12 193 LEU A O 1
ATOM 1547 N N . GLU A 1 194 ? -19.256 5.338 14.882 1.00 95.19 194 GLU A N 1
ATOM 1548 C CA . GLU A 1 194 ? -19.758 5.637 16.222 1.00 95.19 194 GLU A CA 1
ATOM 1549 C C . GLU A 1 194 ? -18.876 6.695 16.884 1.00 95.19 194 GLU A C 1
ATOM 1551 O O . GLU A 1 194 ? -17.643 6.612 16.855 1.00 95.19 194 GLU A O 1
ATOM 1556 N N . LYS A 1 195 ? -19.505 7.694 17.511 1.00 93.62 195 LYS A N 1
ATOM 1557 C CA . LYS A 1 195 ? -18.808 8.764 18.228 1.00 93.62 195 LYS A CA 1
ATOM 1558 C C . LYS A 1 195 ? -19.497 9.068 19.555 1.00 93.62 195 LYS A C 1
ATOM 1560 O O . LYS A 1 195 ? -20.699 9.308 19.591 1.00 93.62 195 LYS A O 1
ATOM 1565 N N . SER A 1 196 ? -18.732 9.088 20.642 1.00 92.94 196 SER A N 1
ATOM 1566 C CA . SER A 1 196 ? -19.181 9.560 21.962 1.00 92.94 196 SER A CA 1
ATOM 1567 C C . SER A 1 196 ? -17.985 10.006 22.805 1.00 92.94 196 SER A C 1
ATOM 1569 O O . SER A 1 196 ? -16.849 9.682 22.476 1.00 92.94 196 SER A O 1
ATOM 1571 N N . GLU A 1 197 ? -18.204 10.713 23.914 1.00 87.94 197 GLU A N 1
ATOM 1572 C CA . GLU A 1 197 ? -17.107 11.113 24.819 1.00 87.94 197 GLU A CA 1
ATOM 1573 C C . GLU A 1 197 ? -16.364 9.903 25.418 1.00 87.94 197 GLU A C 1
ATOM 1575 O O . GLU A 1 197 ? -15.132 9.884 25.538 1.00 87.94 197 GLU A O 1
ATOM 1580 N N . ASN A 1 198 ? -17.114 8.850 25.749 1.00 87.88 198 ASN A N 1
ATOM 1581 C CA . ASN A 1 198 ? -16.557 7.631 26.322 1.00 87.88 198 ASN A CA 1
ATOM 1582 C C . ASN A 1 198 ? -15.805 6.796 25.287 1.00 87.88 198 ASN A C 1
ATOM 1584 O O . ASN A 1 198 ? -14.762 6.251 25.629 1.00 87.88 198 ASN A O 1
ATOM 1588 N N . LEU A 1 199 ? -16.291 6.723 24.043 1.00 87.69 199 LEU A N 1
ATOM 1589 C CA . LEU A 1 199 ? -15.677 5.928 22.971 1.00 87.69 199 LEU A CA 1
ATOM 1590 C C . LEU A 1 199 ? -14.599 6.687 22.187 1.00 87.69 199 LEU A C 1
ATOM 1592 O O . LEU A 1 199 ? -13.729 6.059 21.589 1.00 87.69 199 LEU A O 1
ATOM 1596 N N . GLY A 1 200 ? -14.649 8.018 22.163 1.00 91.25 200 GLY A N 1
ATOM 1597 C CA . GLY A 1 200 ? -13.953 8.803 21.151 1.00 91.25 200 GLY A CA 1
ATOM 1598 C C . GLY A 1 200 ? -14.595 8.565 19.786 1.00 91.25 200 GLY A C 1
ATOM 1599 O O . GLY A 1 200 ? -15.751 8.934 19.578 1.00 91.25 200 GLY A O 1
ATOM 1600 N N . VAL A 1 201 ? -13.860 7.929 18.875 1.00 92.75 201 VAL A N 1
ATOM 1601 C CA . VAL A 1 201 ? -14.336 7.521 17.542 1.00 92.75 201 VAL A CA 1
ATOM 1602 C C . VAL A 1 201 ? -14.155 6.016 17.361 1.00 92.75 201 VAL A C 1
ATOM 1604 O O . VAL A 1 201 ? -13.166 5.457 17.826 1.00 92.75 201 VAL A O 1
ATOM 1607 N N . LYS A 1 202 ? -15.078 5.352 16.666 1.00 94.62 202 LYS A N 1
ATOM 1608 C CA . LYS A 1 202 ? -14.947 3.947 16.272 1.00 94.62 202 LYS A CA 1
ATOM 1609 C C . LYS A 1 202 ? -15.477 3.747 14.857 1.00 94.62 202 LYS A C 1
ATOM 1611 O O . LYS A 1 202 ? -16.617 4.103 14.567 1.00 94.62 202 LYS A O 1
ATOM 1616 N N . LEU A 1 203 ? -14.643 3.162 14.000 1.00 94.62 203 LEU A N 1
ATOM 1617 C CA . LEU A 1 203 ? -15.061 2.680 12.686 1.00 94.62 203 LEU A CA 1
ATOM 1618 C C . LEU A 1 203 ? -15.588 1.255 12.835 1.00 94.62 203 LEU A C 1
ATOM 1620 O O . LEU A 1 203 ? -14.978 0.431 13.517 1.00 94.62 203 LEU A O 1
ATOM 1624 N N . ILE A 1 204 ? -16.723 0.976 12.207 1.00 95.00 204 ILE A N 1
ATOM 1625 C CA . ILE A 1 204 ? -17.361 -0.335 12.210 1.00 95.00 204 ILE A CA 1
ATOM 1626 C C . ILE A 1 204 ? -17.487 -0.794 10.770 1.00 95.00 204 ILE A C 1
ATOM 1628 O O . ILE A 1 204 ? -18.226 -0.213 9.977 1.00 95.00 204 ILE A O 1
ATOM 1632 N N . PHE A 1 205 ? -16.762 -1.858 10.455 1.00 93.81 205 PHE A N 1
ATOM 1633 C CA . PHE A 1 205 ? -16.835 -2.536 9.172 1.00 93.81 205 PHE A CA 1
ATOM 1634 C C . PHE A 1 205 ? -17.704 -3.783 9.314 1.00 93.81 205 PHE A C 1
ATOM 1636 O O . PHE A 1 205 ? -17.611 -4.502 10.311 1.00 93.81 205 PHE A O 1
ATOM 1643 N N . ASN A 1 206 ? -18.529 -4.063 8.308 1.00 87.69 206 ASN A N 1
ATOM 1644 C CA . ASN A 1 206 ? -19.300 -5.302 8.247 1.00 87.69 206 ASN A CA 1
ATOM 1645 C C . ASN A 1 206 ? -18.417 -6.441 7.708 1.00 87.69 206 ASN A C 1
ATOM 1647 O O . ASN A 1 206 ? -18.540 -6.848 6.554 1.00 87.69 206 ASN A O 1
ATOM 1651 N N . ILE A 1 207 ? -17.467 -6.889 8.533 1.00 87.69 207 ILE A N 1
ATOM 1652 C CA . ILE A 1 207 ? -16.523 -7.959 8.194 1.00 87.69 207 ILE A CA 1
ATOM 1653 C C . ILE A 1 207 ? -17.208 -9.302 8.453 1.00 87.69 207 ILE A C 1
ATOM 1655 O O . ILE A 1 207 ? -17.479 -9.661 9.600 1.00 87.69 207 ILE A O 1
ATOM 1659 N N . ASP A 1 208 ? -17.490 -10.045 7.386 1.00 91.38 208 ASP A N 1
ATOM 1660 C CA . ASP A 1 208 ? -17.963 -11.426 7.479 1.00 91.38 208 ASP A CA 1
ATOM 1661 C C . ASP A 1 208 ? -16.797 -12.400 7.755 1.00 91.38 208 ASP A C 1
ATOM 1663 O O . ASP A 1 208 ? -15.618 -12.040 7.687 1.00 91.38 208 ASP A O 1
ATOM 1667 N N . SER A 1 209 ? -17.112 -13.661 8.071 1.00 94.19 209 SER A N 1
ATOM 1668 C CA . SER A 1 209 ? -16.085 -14.685 8.330 1.00 94.19 209 SER A CA 1
ATOM 1669 C C . SER A 1 209 ? -15.119 -14.851 7.153 1.00 94.19 209 SER A C 1
ATOM 1671 O O . SER A 1 209 ? -13.924 -15.036 7.348 1.00 94.19 209 SER A O 1
ATOM 1673 N N . ARG A 1 210 ? -15.623 -14.692 5.927 1.00 95.12 210 ARG A N 1
ATOM 1674 C CA . ARG A 1 210 ? -14.850 -14.782 4.689 1.00 95.12 210 ARG A CA 1
ATOM 1675 C C . ARG A 1 210 ? -13.791 -13.681 4.598 1.00 95.12 210 ARG A C 1
ATOM 1677 O O . ARG A 1 210 ? -12.651 -13.988 4.268 1.00 95.12 210 ARG A O 1
ATOM 1684 N N . LEU A 1 211 ? -14.128 -12.421 4.877 1.00 95.12 211 LEU A N 1
ATOM 1685 C CA . LEU A 1 211 ? -13.158 -11.321 4.898 1.00 95.12 211 LEU A CA 1
ATOM 1686 C C . LEU A 1 211 ? -12.106 -11.531 5.989 1.00 95.12 211 LEU A C 1
ATOM 1688 O O . LEU A 1 211 ? -10.923 -11.327 5.723 1.00 95.12 211 LEU A O 1
ATOM 1692 N N . ALA A 1 212 ? -12.507 -12.012 7.168 1.00 95.88 212 ALA A N 1
ATOM 1693 C CA . ALA A 1 212 ? -11.560 -12.358 8.226 1.00 95.88 212 ALA A CA 1
ATOM 1694 C C . ALA A 1 212 ? -10.576 -13.461 7.782 1.00 95.88 212 ALA A C 1
ATOM 1696 O O . ALA A 1 212 ? -9.372 -13.336 7.999 1.00 95.88 212 ALA A O 1
ATOM 1697 N N . GLU A 1 213 ? -11.053 -14.504 7.098 1.00 97.31 213 GLU A N 1
ATOM 1698 C CA . GLU A 1 213 ? -10.202 -15.561 6.530 1.00 97.31 213 GLU A CA 1
ATOM 1699 C C . GLU A 1 213 ? -9.259 -15.025 5.437 1.00 97.31 213 GLU A C 1
ATOM 1701 O O . GLU A 1 213 ? -8.080 -15.381 5.404 1.00 97.31 213 GLU A O 1
ATOM 1706 N N . ILE A 1 214 ? -9.730 -14.116 4.574 1.00 97.44 214 ILE A N 1
ATOM 1707 C CA . ILE A 1 214 ? -8.890 -13.464 3.554 1.00 97.44 214 ILE A CA 1
ATOM 1708 C C . ILE A 1 214 ? -7.756 -12.667 4.214 1.00 97.44 214 ILE A C 1
ATOM 1710 O O . ILE A 1 214 ? -6.604 -12.771 3.786 1.00 97.44 214 ILE A O 1
ATOM 1714 N N . GLN A 1 215 ? -8.057 -11.906 5.271 1.00 96.94 215 GLN A N 1
ATOM 1715 C CA . GLN A 1 215 ? -7.054 -11.165 6.040 1.00 96.94 215 GLN A CA 1
ATOM 1716 C C . GLN A 1 215 ? -6.032 -12.104 6.686 1.00 96.94 215 GLN A C 1
ATOM 1718 O O . GLN A 1 215 ? -4.830 -11.860 6.591 1.00 96.94 215 GLN A O 1
ATOM 1723 N N . GLN A 1 216 ? -6.487 -13.205 7.290 1.00 95.94 216 GLN A N 1
ATOM 1724 C CA . GLN A 1 216 ? -5.604 -14.202 7.900 1.00 95.94 216 GLN A CA 1
ATOM 1725 C C . GLN A 1 216 ? -4.649 -14.823 6.881 1.00 95.94 216 GLN A C 1
ATOM 1727 O O . GLN A 1 216 ? -3.450 -14.901 7.141 1.00 95.94 216 GLN A O 1
ATOM 1732 N N . ILE A 1 217 ? -5.153 -15.209 5.707 1.00 96.31 217 ILE A N 1
ATOM 1733 C CA . ILE A 1 217 ? -4.315 -15.763 4.642 1.00 96.31 217 ILE A CA 1
ATOM 1734 C C . ILE A 1 217 ? -3.323 -14.724 4.137 1.00 96.31 217 ILE A C 1
ATOM 1736 O O . ILE A 1 217 ? -2.154 -15.049 3.959 1.00 96.31 217 ILE A O 1
ATOM 1740 N N . PHE A 1 218 ? -3.746 -13.477 3.914 1.00 96.94 218 PHE A N 1
ATOM 1741 C CA . PHE A 1 218 ? -2.810 -12.425 3.523 1.00 96.94 218 PHE A CA 1
ATOM 1742 C C . PHE A 1 218 ? -1.681 -12.288 4.552 1.00 96.94 218 PHE A C 1
ATOM 1744 O O . PHE A 1 218 ? -0.516 -12.266 4.166 1.00 96.94 218 PHE A O 1
ATOM 1751 N N . MET A 1 219 ? -1.999 -12.278 5.846 1.00 95.31 219 MET A N 1
ATOM 1752 C CA . MET A 1 219 ? -1.005 -12.155 6.918 1.00 95.31 219 MET A CA 1
ATOM 1753 C C . MET A 1 219 ? -0.101 -13.385 7.048 1.00 95.31 219 MET A C 1
ATOM 1755 O O . MET A 1 219 ? 1.080 -13.253 7.352 1.00 95.31 219 MET A O 1
ATOM 1759 N N . SER A 1 220 ? -0.615 -14.588 6.785 1.00 93.56 220 SER A N 1
ATOM 1760 C CA . SER A 1 220 ? 0.177 -15.818 6.877 1.00 93.56 220 SER A CA 1
ATOM 1761 C C . SER A 1 220 ? 1.112 -16.030 5.682 1.00 93.56 220 SER A C 1
ATOM 1763 O O . SER A 1 220 ? 1.966 -16.916 5.724 1.00 93.56 220 SER A O 1
ATOM 1765 N N . LYS A 1 221 ? 0.936 -15.281 4.587 1.00 91.62 221 LYS A N 1
ATOM 1766 C CA . LYS A 1 221 ? 1.767 -15.402 3.385 1.00 91.62 221 LYS A CA 1
ATOM 1767 C C . LYS A 1 221 ? 3.059 -14.602 3.526 1.00 91.62 221 LYS A C 1
ATOM 1769 O O . LYS A 1 221 ? 3.150 -13.599 4.227 1.00 91.62 221 LYS A O 1
ATOM 1774 N N . GLN A 1 222 ? 4.051 -15.056 2.776 1.00 93.50 222 GLN A N 1
ATOM 1775 C CA . GLN A 1 222 ? 5.320 -14.378 2.585 1.00 93.50 222 GLN A CA 1
ATOM 1776 C C . GLN A 1 222 ? 5.370 -13.860 1.145 1.00 93.50 222 GLN A C 1
ATOM 1778 O O . GLN A 1 222 ? 5.623 -14.623 0.212 1.00 93.50 222 GLN A O 1
ATOM 1783 N N . LEU A 1 223 ? 5.063 -12.575 0.948 1.00 94.81 223 LEU A N 1
ATOM 1784 C CA . LEU A 1 223 ? 5.103 -11.951 -0.383 1.00 94.81 223 LEU A CA 1
ATOM 1785 C C . LEU A 1 223 ? 6.489 -11.387 -0.731 1.00 94.81 223 LEU A C 1
ATOM 1787 O O . LEU A 1 223 ? 6.840 -11.275 -1.913 1.00 94.81 223 LEU A O 1
ATOM 1791 N N . LEU A 1 224 ? 7.287 -11.071 0.290 1.00 94.56 224 LEU A N 1
ATOM 1792 C CA . LEU A 1 224 ? 8.645 -10.555 0.156 1.00 94.56 224 LEU A CA 1
ATOM 1793 C C . LEU A 1 224 ? 9.679 -11.568 0.682 1.00 94.56 224 LEU A C 1
ATOM 1795 O O . LEU A 1 224 ? 9.375 -12.360 1.578 1.00 94.56 224 LEU A O 1
ATOM 1799 N N . PRO A 1 225 ? 10.908 -11.584 0.133 1.00 90.38 225 PRO A N 1
ATOM 1800 C CA . PRO A 1 225 ? 11.984 -12.412 0.666 1.00 90.38 225 PRO A CA 1
ATOM 1801 C C . PRO A 1 225 ? 12.240 -12.085 2.137 1.00 90.38 225 PRO A C 1
ATOM 1803 O O . PRO A 1 225 ? 12.269 -10.915 2.504 1.00 90.38 225 PRO A O 1
ATOM 1806 N N . GLU A 1 226 ? 12.418 -13.126 2.952 1.00 82.81 226 GLU A N 1
ATOM 1807 C CA . GLU A 1 226 ? 12.856 -13.023 4.355 1.00 82.81 226 GLU A CA 1
ATOM 1808 C C . GLU A 1 226 ? 11.960 -12.166 5.275 1.00 82.81 226 GLU A C 1
ATOM 1810 O O . GLU A 1 226 ? 12.388 -11.797 6.361 1.00 82.81 226 GLU A O 1
ATOM 1815 N N . MET A 1 227 ? 10.715 -11.883 4.870 1.00 88.56 227 MET A N 1
ATOM 1816 C CA . MET A 1 227 ? 9.768 -11.078 5.644 1.00 88.56 227 MET A CA 1
ATOM 1817 C C . MET A 1 227 ? 8.347 -11.638 5.563 1.00 88.56 227 MET A C 1
ATOM 1819 O O . MET A 1 227 ? 7.804 -11.846 4.476 1.00 88.56 227 MET A O 1
ATOM 1823 N N . ASN A 1 228 ? 7.711 -11.821 6.715 1.00 90.25 228 ASN A N 1
ATOM 1824 C CA . ASN A 1 228 ? 6.284 -12.094 6.817 1.00 90.25 228 ASN A CA 1
ATOM 1825 C C . ASN A 1 228 ? 5.469 -10.790 6.716 1.00 90.25 228 ASN A C 1
ATOM 1827 O O . ASN A 1 228 ? 5.867 -9.751 7.239 1.00 90.25 228 ASN A O 1
ATOM 1831 N N . ASN A 1 229 ? 4.289 -10.845 6.093 1.00 92.94 229 ASN A N 1
ATOM 1832 C CA . ASN A 1 229 ? 3.434 -9.669 5.915 1.00 92.94 229 ASN A CA 1
ATOM 1833 C C . ASN A 1 229 ? 3.038 -8.983 7.241 1.00 92.94 229 ASN A C 1
ATOM 1835 O O . ASN A 1 229 ? 2.861 -7.765 7.267 1.00 92.94 229 ASN A O 1
ATOM 1839 N N . MET A 1 230 ? 2.956 -9.727 8.350 1.00 92.25 230 MET A N 1
ATOM 1840 C CA . MET A 1 230 ? 2.696 -9.176 9.685 1.00 92.25 230 MET A CA 1
ATOM 1841 C C . MET A 1 230 ? 3.772 -8.195 10.153 1.00 92.25 230 MET A C 1
ATOM 1843 O O . MET A 1 230 ? 3.475 -7.296 10.935 1.00 92.25 230 MET A O 1
ATOM 1847 N N . GLU A 1 231 ? 5.009 -8.336 9.676 1.00 91.62 231 GLU A N 1
ATOM 1848 C CA . GLU A 1 231 ? 6.119 -7.487 10.105 1.00 91.62 231 GLU A CA 1
ATOM 1849 C C . GLU A 1 231 ? 5.969 -6.038 9.648 1.00 91.62 231 GLU A C 1
ATOM 1851 O O . GLU A 1 231 ? 6.656 -5.180 10.191 1.00 91.62 231 GLU A O 1
ATOM 1856 N N . ILE A 1 232 ? 5.071 -5.746 8.701 1.00 90.44 232 ILE A N 1
ATOM 1857 C CA . ILE A 1 232 ? 4.763 -4.376 8.278 1.00 90.44 232 ILE A CA 1
ATOM 1858 C C . ILE A 1 232 ? 3.956 -3.605 9.316 1.00 90.44 232 ILE A C 1
ATOM 1860 O O . ILE A 1 232 ? 4.039 -2.377 9.354 1.00 90.44 232 ILE A O 1
ATOM 1864 N N . LEU A 1 233 ? 3.164 -4.291 10.141 1.00 88.50 233 LEU A N 1
ATOM 1865 C CA . LEU A 1 233 ? 2.317 -3.602 11.101 1.00 88.50 233 LEU A CA 1
ATOM 1866 C C . LEU A 1 233 ? 3.155 -3.036 12.252 1.00 88.50 233 LEU A C 1
ATOM 1868 O O . LEU A 1 233 ? 4.041 -3.700 12.799 1.00 88.50 233 LEU A O 1
ATOM 1872 N N . ALA A 1 234 ? 2.862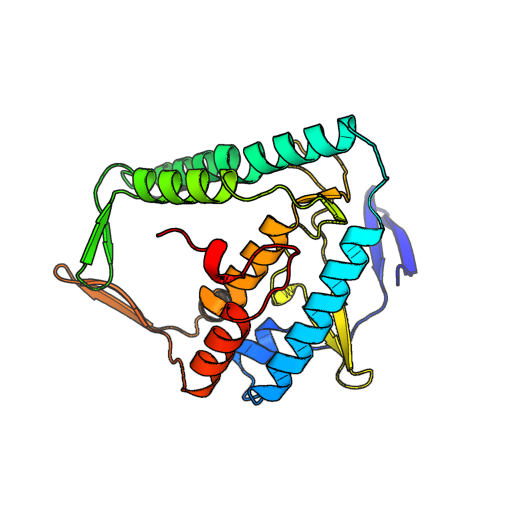 -1.784 12.596 1.00 84.50 234 ALA A N 1
ATOM 1873 C CA . ALA A 1 234 ? 3.324 -1.173 13.832 1.00 84.50 234 ALA A CA 1
ATOM 1874 C C . ALA A 1 234 ? 2.636 -1.847 15.040 1.00 84.50 234 ALA A C 1
ATOM 1876 O O . ALA A 1 234 ? 1.538 -2.390 14.869 1.00 84.50 234 ALA A O 1
ATOM 1877 N N . PRO A 1 235 ? 3.304 -1.876 16.207 1.00 73.94 235 PRO A N 1
ATOM 1878 C CA . PRO A 1 235 ? 2.784 -2.496 17.427 1.00 73.94 235 PRO A CA 1
ATOM 1879 C C . PRO A 1 235 ? 1.485 -1.864 17.946 1.00 73.94 235 PRO A C 1
ATOM 1881 O O . PRO A 1 235 ? 1.211 -0.685 17.626 1.00 73.94 235 PRO A O 1
#

Foldseek 3Di:
DWDDWDADPVRHTDTDDDDDPFDFQLCCVQVNPDFLVLLVLVLVQLLVVLVVQLVPDDPPPPVVLVVQLVLQLCVLPVVLVVVVVVVCVVVVHDQQDFAFAQLDTHGGNVVVSVLLSVLSNPDDFRKGQAQLQLARRQWTADPVVSHIDGDRRPQAGPVRDGDSMHGCLNNLVNHCCVLPVVVSCVVVVQWDWDDDPSRHIYIGHPQDPRSVSNSVVQQQDDSDPPDGSVSSDGD